Protein AF-A0A2U1N3D5-F1 (afdb_monomer_lite)

Radius of gyration: 19.62 Å; chains: 1; bounding box: 42×62×57 Å

Secondary structure (DSSP, 8-state):
-PPPPP-------EEEE-SEEE-GGG-EEEE-TTSTT-EEEEEEEEESSEEEEEEEEEEEE-GGG-EEE--TTSPPPEEEEE-SEEEEEEEPPTT--B-GGGS-HHHHHS--TT-EEEEEEEEEEE--GGGTTTS-TT--EEEEEEEEEEEETTEEEEEEEEEEEEETTTTEEEEEE--TT----TT-PPP--SSS-----EEEE-

Structure (mmCIF, N/CA/C/O backbone):
data_AF-A0A2U1N3D5-F1
#
_entry.id   AF-A0A2U1N3D5-F1
#
loop_
_atom_site.group_PDB
_atom_site.id
_atom_site.type_symbol
_atom_site.label_atom_id
_atom_site.label_alt_id
_atom_site.label_comp_id
_atom_site.label_asym_id
_atom_site.label_entity_id
_atom_site.label_seq_id
_atom_site.pdbx_PDB_ins_code
_atom_site.Cartn_x
_atom_site.Cartn_y
_atom_site.Cartn_z
_atom_site.occupancy
_atom_site.B_iso_or_equiv
_atom_site.auth_seq_id
_atom_site.auth_comp_id
_atom_site.auth_asym_id
_atom_site.auth_atom_id
_atom_site.pdbx_PDB_model_num
ATOM 1 N N . MET A 1 1 ? 10.528 -49.916 -37.238 1.00 39.78 1 MET A N 1
ATOM 2 C CA . MET A 1 1 ? 10.834 -48.492 -37.490 1.00 39.78 1 MET A CA 1
ATOM 3 C C . MET A 1 1 ? 10.482 -47.728 -36.222 1.00 39.78 1 MET A C 1
ATOM 5 O O . MET A 1 1 ? 9.352 -47.857 -35.772 1.00 39.78 1 MET A O 1
ATOM 9 N N . HIS A 1 2 ? 11.447 -47.066 -35.582 1.00 45.19 2 HIS A N 1
ATOM 10 C CA . HIS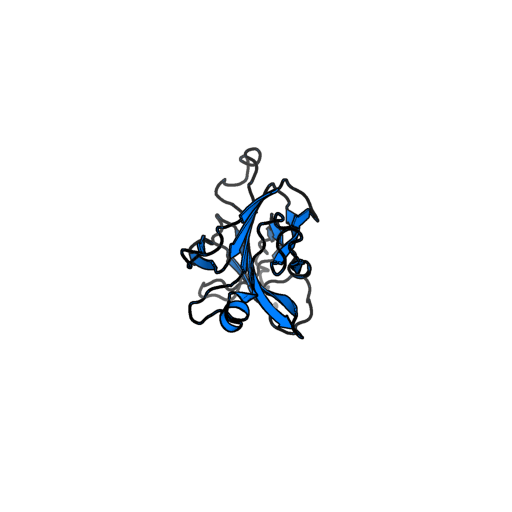 A 1 2 ? 11.218 -46.300 -34.351 1.00 45.19 2 HIS A CA 1
ATOM 11 C C . HIS A 1 2 ? 10.691 -44.916 -34.743 1.00 45.19 2 HIS A C 1
ATOM 13 O O . HIS A 1 2 ? 11.353 -44.209 -35.500 1.00 45.19 2 HIS A O 1
ATOM 19 N N . VAL A 1 3 ? 9.482 -44.567 -34.304 1.00 46.31 3 VAL A N 1
ATOM 20 C CA . VAL A 1 3 ? 8.910 -43.235 -34.538 1.00 46.31 3 VAL A CA 1
ATOM 21 C C . VAL A 1 3 ? 9.613 -42.279 -33.569 1.00 46.31 3 VAL A C 1
ATOM 23 O O . VAL A 1 3 ? 9.570 -42.547 -32.367 1.00 46.31 3 VAL A O 1
ATOM 26 N N . PRO A 1 4 ? 10.290 -41.212 -34.031 1.00 53.34 4 PRO A N 1
ATOM 27 C CA . PRO A 1 4 ? 10.923 -40.266 -33.123 1.00 5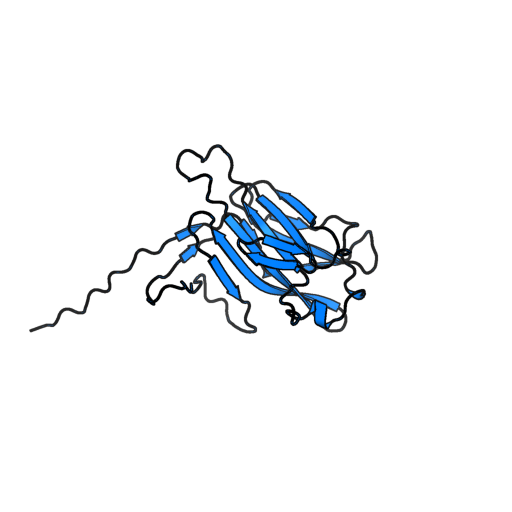3.34 4 PRO A CA 1
ATOM 28 C C . PRO A 1 4 ? 9.840 -39.595 -32.280 1.00 53.34 4 PRO A C 1
ATOM 30 O O . PRO A 1 4 ? 8.842 -39.113 -32.818 1.00 53.34 4 PRO A O 1
ATOM 33 N N . THR A 1 5 ? 10.024 -39.565 -30.962 1.00 41.72 5 THR A N 1
ATOM 34 C CA . THR A 1 5 ? 9.178 -38.767 -30.073 1.00 41.72 5 THR A CA 1
ATOM 35 C C . THR A 1 5 ? 9.203 -37.306 -30.530 1.00 41.72 5 THR A C 1
ATOM 37 O O . THR A 1 5 ? 10.296 -36.785 -30.774 1.00 41.72 5 THR A O 1
ATOM 40 N N . PRO A 1 6 ? 8.042 -36.639 -30.662 1.00 46.25 6 PRO A N 1
ATOM 41 C CA . PRO A 1 6 ? 7.986 -35.252 -31.101 1.00 46.25 6 PRO A CA 1
ATOM 42 C C . PRO A 1 6 ? 8.806 -34.380 -30.149 1.00 46.25 6 PRO A C 1
ATOM 44 O O . PRO A 1 6 ? 8.567 -34.357 -28.942 1.00 46.25 6 PRO A O 1
ATOM 47 N N . TYR A 1 7 ? 9.803 -33.695 -30.706 1.00 45.28 7 TYR A N 1
ATOM 48 C CA . TYR A 1 7 ? 10.599 -32.705 -29.996 1.00 45.28 7 TYR A CA 1
ATOM 49 C C . TYR A 1 7 ? 9.685 -31.531 -29.640 1.00 45.28 7 TYR A C 1
ATOM 51 O O . TYR A 1 7 ? 9.193 -30.829 -30.525 1.00 45.28 7 TYR A O 1
ATOM 59 N N . VAL A 1 8 ? 9.415 -31.352 -28.349 1.00 51.25 8 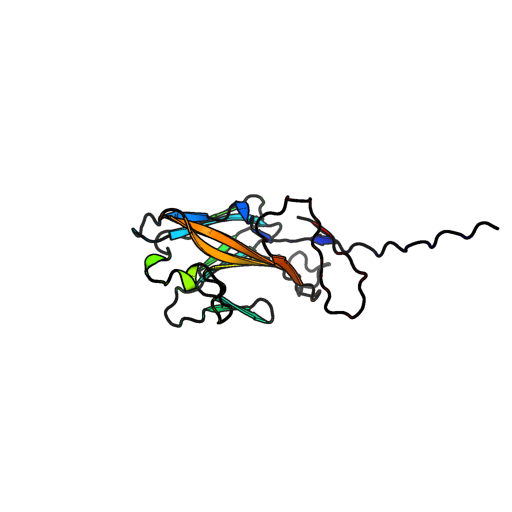VAL A N 1
ATOM 60 C CA . VAL A 1 8 ? 8.754 -30.148 -27.848 1.00 51.25 8 VAL A CA 1
ATOM 61 C C . VAL A 1 8 ? 9.809 -29.052 -27.860 1.00 51.25 8 VAL A C 1
ATOM 63 O O . VAL A 1 8 ? 10.747 -29.088 -27.067 1.00 51.25 8 VAL A O 1
ATOM 66 N N . ASP A 1 9 ? 9.677 -28.102 -28.783 1.00 42.47 9 ASP A N 1
ATOM 67 C CA . ASP A 1 9 ? 10.471 -26.879 -28.755 1.00 42.47 9 ASP A CA 1
ATOM 68 C C . ASP A 1 9 ? 10.161 -26.159 -27.436 1.00 42.47 9 ASP A C 1
ATOM 70 O O . ASP A 1 9 ? 9.038 -25.701 -27.199 1.00 42.47 9 ASP A O 1
ATOM 74 N N . HIS A 1 10 ? 11.129 -26.146 -26.520 1.00 46.88 10 HIS A N 1
ATOM 75 C CA . HIS A 1 10 ? 11.008 -25.420 -25.267 1.00 46.88 10 HIS A CA 1
ATOM 76 C C . HIS A 1 10 ? 11.067 -23.930 -25.603 1.00 46.88 10 HIS A C 1
ATOM 78 O O . HIS A 1 10 ? 12.144 -23.335 -25.644 1.00 46.88 10 HIS A O 1
ATOM 84 N N . GLN A 1 11 ? 9.903 -23.330 -25.874 1.00 48.12 11 GLN A N 1
ATOM 85 C CA . GLN A 1 11 ? 9.773 -21.888 -26.049 1.00 48.12 11 GLN A CA 1
ATOM 86 C C . GLN A 1 11 ? 10.538 -21.169 -24.937 1.00 48.12 11 GLN A C 1
ATOM 88 O O . GLN A 1 11 ? 10.327 -21.430 -23.750 1.00 48.12 11 GLN A O 1
ATOM 93 N N . LYS A 1 12 ? 11.449 -20.279 -25.349 1.00 47.94 12 LYS A N 1
ATOM 94 C CA . LYS A 1 12 ? 12.297 -19.480 -24.462 1.00 47.94 12 LYS A CA 1
ATOM 95 C C . LYS A 1 12 ? 11.455 -18.872 -23.342 1.00 47.94 12 LYS A C 1
ATOM 97 O O . LYS A 1 12 ? 10.544 -18.088 -23.606 1.00 47.94 12 LYS A O 1
ATOM 102 N N . ALA A 1 13 ? 11.797 -19.209 -22.102 1.00 47.31 13 ALA A N 1
ATOM 103 C CA . ALA A 1 13 ? 11.261 -18.524 -20.940 1.00 47.31 13 ALA A CA 1
ATOM 104 C C . ALA A 1 13 ? 11.668 -17.048 -21.018 1.00 47.31 13 ALA A C 1
ATOM 106 O O . ALA A 1 13 ? 12.853 -16.725 -21.116 1.00 47.31 13 ALA A O 1
ATOM 107 N N . VAL A 1 14 ? 10.686 -16.152 -20.996 1.00 51.34 14 VAL A N 1
ATOM 108 C CA . VAL A 1 14 ? 10.952 -14.728 -20.804 1.00 51.34 14 VAL A CA 1
ATOM 109 C C . VAL A 1 14 ? 11.127 -14.522 -19.307 1.00 51.34 14 VAL A C 1
ATOM 111 O O . VAL A 1 14 ? 10.174 -14.694 -18.543 1.00 51.34 14 VAL A O 1
ATOM 114 N N . THR A 1 15 ? 12.354 -14.202 -18.895 1.00 54.59 15 THR A N 1
ATOM 115 C CA . THR A 1 15 ? 12.634 -13.778 -17.525 1.00 54.59 15 THR A CA 1
ATOM 116 C C . THR A 1 15 ? 12.213 -12.333 -17.385 1.00 54.59 15 THR A C 1
ATOM 118 O O . THR A 1 15 ? 12.722 -11.466 -18.095 1.00 54.59 15 THR A O 1
ATOM 121 N N . ILE A 1 16 ? 11.299 -12.076 -16.459 1.00 62.62 16 ILE A N 1
ATOM 122 C CA . ILE A 1 16 ? 10.960 -10.712 -16.092 1.00 62.62 16 ILE A CA 1
ATOM 123 C C . ILE A 1 16 ? 11.579 -10.392 -14.735 1.00 62.62 16 ILE A C 1
ATOM 125 O O . ILE A 1 16 ? 11.332 -11.097 -13.754 1.00 62.62 16 ILE A O 1
ATOM 129 N N . LYS A 1 17 ? 12.361 -9.309 -14.699 1.00 68.00 17 LYS A N 1
ATOM 130 C CA . LYS A 1 17 ? 12.919 -8.731 -13.479 1.00 68.00 17 LYS A CA 1
ATOM 131 C C . LYS A 1 17 ? 11.915 -7.745 -12.893 1.00 68.00 17 LYS A C 1
ATOM 133 O O . LYS A 1 17 ? 11.555 -6.779 -13.558 1.00 68.00 17 LYS A O 1
ATOM 138 N N . ASN A 1 18 ? 11.469 -7.990 -11.665 1.00 77.00 18 ASN A N 1
ATOM 139 C CA . ASN A 1 18 ? 10.639 -7.039 -10.940 1.00 77.00 18 ASN A CA 1
ATOM 140 C C . ASN A 1 18 ? 11.521 -6.067 -10.152 1.00 77.00 18 ASN A C 1
ATOM 142 O O . ASN A 1 18 ? 12.112 -6.457 -9.151 1.00 77.00 18 ASN A O 1
ATOM 146 N N . ASP A 1 19 ? 11.613 -4.812 -10.595 1.00 85.56 19 ASP A N 1
ATOM 147 C CA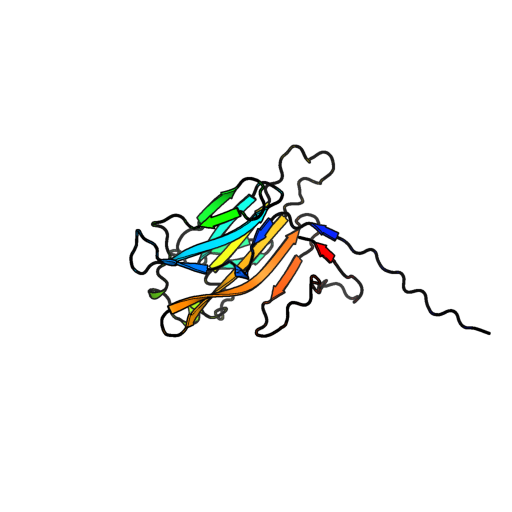 . ASP A 1 19 ? 12.503 -3.848 -9.938 1.00 85.56 19 ASP A CA 1
ATOM 148 C C . ASP A 1 19 ? 11.991 -3.361 -8.580 1.00 85.56 19 ASP A C 1
ATOM 150 O O . ASP A 1 19 ? 12.782 -2.807 -7.821 1.00 85.56 19 ASP A O 1
ATOM 154 N N . VAL A 1 20 ? 10.706 -3.557 -8.259 1.00 88.62 20 VAL A N 1
ATOM 155 C CA . VAL A 1 20 ? 10.138 -3.210 -6.952 1.00 88.62 20 VAL A CA 1
ATOM 156 C C . VAL A 1 20 ? 9.120 -4.250 -6.486 1.00 88.62 20 VAL A C 1
ATOM 158 O O . VAL A 1 20 ? 8.136 -4.534 -7.164 1.00 88.62 20 VAL A O 1
ATOM 161 N N . ASN A 1 21 ? 9.346 -4.824 -5.306 1.00 90.25 21 ASN A N 1
ATOM 162 C CA . ASN A 1 21 ? 8.554 -5.922 -4.767 1.00 90.25 21 ASN A CA 1
ATOM 163 C C . ASN A 1 21 ? 8.075 -5.656 -3.338 1.00 90.25 21 ASN A C 1
ATOM 165 O O . ASN A 1 21 ? 8.878 -5.628 -2.407 1.00 90.25 21 ASN A O 1
ATOM 169 N N . ILE A 1 22 ? 6.759 -5.551 -3.141 1.00 92.88 22 ILE A N 1
ATOM 170 C CA . ILE A 1 22 ? 6.155 -5.490 -1.800 1.00 92.88 22 ILE A CA 1
ATOM 171 C C . ILE A 1 22 ? 5.938 -6.910 -1.266 1.00 92.88 22 ILE A C 1
ATOM 173 O O . ILE A 1 22 ? 5.199 -7.704 -1.861 1.00 92.88 22 ILE A O 1
ATOM 177 N N . LYS A 1 23 ? 6.504 -7.199 -0.089 1.00 90.31 23 LYS A N 1
ATOM 178 C CA . LYS A 1 23 ? 6.359 -8.489 0.600 1.00 90.31 23 LYS A CA 1
ATOM 179 C C . LYS A 1 23 ? 4.998 -8.577 1.270 1.00 90.31 23 LYS A C 1
ATOM 181 O O . LYS A 1 23 ? 4.786 -7.998 2.339 1.00 90.31 23 LYS A O 1
ATOM 186 N N . LYS A 1 24 ? 4.067 -9.300 0.648 1.00 87.31 24 LYS A N 1
ATOM 187 C CA . LYS A 1 24 ? 2.668 -9.392 1.099 1.00 87.31 24 LYS A CA 1
ATOM 188 C C . LYS A 1 24 ? 2.529 -9.849 2.553 1.00 87.31 24 LYS A C 1
ATOM 190 O O . LYS A 1 24 ? 1.674 -9.345 3.266 1.00 87.31 24 LYS A O 1
ATOM 195 N N . GLU A 1 25 ? 3.384 -10.762 2.999 1.00 89.81 25 GLU A N 1
ATOM 196 C CA . GLU A 1 25 ? 3.392 -11.329 4.349 1.00 89.81 25 GLU A CA 1
ATOM 197 C C . GLU A 1 25 ? 3.852 -10.343 5.427 1.00 89.81 25 GLU A C 1
ATOM 199 O O . GLU A 1 25 ? 3.596 -10.554 6.609 1.00 89.81 25 GLU A O 1
ATOM 204 N N . SER A 1 26 ? 4.533 -9.268 5.029 1.00 93.50 26 SER A N 1
ATOM 205 C CA . SER A 1 26 ? 5.012 -8.234 5.946 1.00 93.50 26 SER A CA 1
ATOM 206 C C . SER A 1 26 ? 4.015 -7.092 6.146 1.00 93.50 26 SER A C 1
ATOM 208 O O . SER A 1 26 ? 4.196 -6.287 7.068 1.00 93.50 26 SER A O 1
ATOM 210 N N . LEU A 1 27 ? 3.007 -7.006 5.267 1.00 96.06 27 LEU A N 1
ATOM 211 C CA . LEU A 1 27 ? 2.011 -5.947 5.271 1.00 96.06 27 LEU A CA 1
ATOM 212 C C . LEU A 1 27 ? 1.133 -6.086 6.503 1.00 96.06 27 LEU A C 1
ATOM 214 O O . LEU A 1 27 ? 0.577 -7.149 6.773 1.00 96.06 27 LEU A O 1
ATOM 218 N N . ARG A 1 28 ? 1.051 -5.000 7.267 1.00 96.12 28 ARG A N 1
ATOM 219 C CA . ARG A 1 28 ? 0.292 -4.905 8.509 1.00 96.12 28 ARG A CA 1
ATOM 220 C C . ARG A 1 28 ? -0.175 -3.475 8.744 1.00 96.12 28 ARG A C 1
ATOM 222 O O . ARG A 1 28 ? 0.263 -2.540 8.072 1.00 96.12 28 ARG A O 1
ATOM 229 N N . ILE A 1 29 ? -1.056 -3.337 9.724 1.00 96.50 29 ILE A N 1
ATOM 230 C CA . ILE A 1 29 ? -1.414 -2.054 10.311 1.00 96.50 29 ILE A CA 1
ATOM 231 C C . ILE A 1 29 ? -0.896 -1.976 11.743 1.00 96.50 29 ILE A C 1
ATOM 233 O O . ILE A 1 29 ? -0.859 -2.977 12.456 1.00 96.50 29 ILE A O 1
ATOM 237 N N . GLU A 1 30 ? -0.483 -0.783 12.141 1.00 95.25 30 GLU A N 1
ATOM 238 C CA . GLU A 1 30 ? -0.017 -0.433 13.483 1.00 95.25 30 GLU A CA 1
ATOM 239 C C . GLU A 1 30 ? -0.875 0.722 14.011 1.00 95.25 30 GLU A C 1
ATOM 241 O O . GLU A 1 30 ? -1.438 1.473 13.218 1.00 95.25 30 GLU A O 1
ATOM 246 N N . ALA A 1 31 ? -0.997 0.876 15.330 1.00 94.75 31 ALA A N 1
ATOM 247 C CA . ALA A 1 31 ? -1.684 2.036 15.896 1.00 94.75 31 ALA A CA 1
ATOM 248 C C . ALA A 1 31 ? -0.934 3.334 15.542 1.00 94.75 31 ALA A C 1
ATOM 250 O O . ALA A 1 31 ? 0.299 3.364 15.560 1.00 94.75 31 ALA A O 1
ATOM 251 N N . ASP A 1 32 ? -1.675 4.394 15.222 1.00 94.88 32 ASP A N 1
ATOM 252 C CA . ASP A 1 32 ? -1.114 5.734 15.061 1.00 94.88 32 ASP A CA 1
ATOM 253 C C . ASP A 1 32 ? -0.885 6.358 16.445 1.00 94.88 32 ASP A C 1
ATOM 255 O O . ASP A 1 32 ? -1.831 6.655 17.172 1.00 94.88 32 ASP A O 1
ATOM 259 N N . GLU A 1 33 ? 0.380 6.540 16.824 1.00 90.88 33 GLU A N 1
ATOM 260 C CA . GLU A 1 33 ? 0.762 7.081 18.136 1.00 90.88 33 GLU A CA 1
ATOM 261 C C . GLU A 1 33 ? 0.290 8.531 18.331 1.00 90.88 33 GLU A C 1
ATOM 263 O O . GLU A 1 33 ? 0.052 8.952 19.462 1.00 90.88 33 GLU A O 1
ATOM 268 N N . GLU A 1 34 ? 0.104 9.280 17.240 1.00 92.62 34 GLU A N 1
ATOM 269 C CA . GLU A 1 34 ? -0.378 10.665 17.284 1.00 92.62 34 GLU A CA 1
ATOM 270 C C . GLU A 1 34 ? -1.911 10.766 17.243 1.00 92.62 34 GLU A C 1
ATOM 272 O O . GLU A 1 34 ? -2.472 11.788 17.636 1.00 92.62 34 GLU A O 1
ATOM 277 N N . ASN A 1 35 ? -2.610 9.708 16.811 1.00 91.25 35 ASN A N 1
ATOM 278 C CA . ASN A 1 35 ? -4.069 9.683 16.704 1.00 91.25 35 ASN A CA 1
ATOM 279 C C . ASN A 1 35 ? -4.659 8.374 17.242 1.00 91.25 35 ASN A C 1
ATOM 281 O O . ASN A 1 35 ? -4.744 7.366 16.535 1.00 91.25 35 ASN A O 1
ATOM 285 N N . SER A 1 36 ? -5.180 8.418 18.469 1.00 89.81 36 SER A N 1
ATOM 286 C CA . SER A 1 36 ? -5.875 7.272 19.064 1.00 89.81 36 SER A CA 1
ATOM 287 C C . SER A 1 36 ? -7.035 6.786 18.185 1.00 89.81 36 SER A C 1
ATOM 289 O O . SER A 1 36 ? -7.830 7.585 17.690 1.00 89.81 36 SER A O 1
ATOM 291 N N . GLY A 1 37 ? -7.128 5.468 17.990 1.00 89.88 37 GLY A N 1
ATOM 292 C CA . GLY A 1 37 ? -8.156 4.828 17.160 1.00 89.88 37 GLY A CA 1
ATOM 293 C C . GLY A 1 37 ? -7.844 4.778 15.661 1.00 89.88 37 GLY A C 1
ATOM 294 O O . GLY A 1 37 ? -8.565 4.104 14.925 1.00 89.88 37 GLY A O 1
ATOM 295 N N . LYS A 1 38 ? -6.763 5.425 15.204 1.00 94.38 38 LYS A N 1
ATOM 296 C CA . LYS A 1 38 ? -6.321 5.376 13.807 1.00 94.38 38 LYS A CA 1
ATOM 297 C C . LYS A 1 38 ? -5.178 4.390 13.600 1.00 94.38 38 LYS A C 1
ATOM 299 O O . LYS A 1 38 ? -4.458 4.028 14.531 1.00 94.38 38 LYS A O 1
ATOM 304 N N . PHE A 1 39 ? -5.014 3.969 12.351 1.00 95.62 39 PHE A N 1
ATOM 305 C CA . PHE A 1 39 ? -4.063 2.938 11.961 1.00 95.62 39 PHE A CA 1
ATOM 306 C C . PHE A 1 39 ? -3.126 3.410 10.847 1.00 95.62 39 PHE A C 1
ATOM 308 O O . PHE A 1 39 ? -3.558 4.012 9.865 1.00 95.62 39 PHE A O 1
ATOM 315 N N . LEU A 1 40 ? -1.844 3.087 10.990 1.00 96.94 40 LEU A N 1
ATOM 316 C CA . LEU A 1 40 ? -0.779 3.326 10.021 1.00 96.94 40 LEU A CA 1
ATOM 317 C C . LEU A 1 40 ? -0.449 2.037 9.273 1.00 96.94 40 LEU A C 1
ATOM 319 O O . LEU A 1 40 ? -0.348 0.972 9.877 1.00 96.94 40 LEU A O 1
ATOM 323 N N . VAL A 1 41 ? -0.213 2.133 7.968 1.00 97.38 41 VAL A N 1
ATOM 324 C CA . VAL A 1 41 ? 0.243 1.003 7.148 1.00 97.38 41 VAL A CA 1
ATOM 325 C C . VAL A 1 41 ? 1.759 0.828 7.274 1.00 97.38 41 VAL A C 1
ATOM 327 O O . VAL A 1 41 ? 2.521 1.792 7.165 1.00 97.38 41 VAL A O 1
ATOM 330 N N . SER A 1 42 ? 2.220 -0.412 7.447 1.00 97.69 42 SER A N 1
ATOM 331 C CA . SER A 1 42 ? 3.646 -0.747 7.420 1.00 97.69 42 SER A CA 1
ATOM 332 C C . SER A 1 42 ? 3.919 -2.080 6.722 1.00 97.69 42 SER A C 1
ATOM 334 O O . SER A 1 42 ? 3.107 -3.005 6.753 1.00 97.69 42 SER A O 1
ATOM 336 N N . PHE A 1 43 ? 5.064 -2.174 6.047 1.00 97.94 43 PHE A N 1
ATOM 337 C CA . PHE A 1 43 ? 5.503 -3.374 5.327 1.00 97.94 43 PHE A CA 1
ATOM 338 C C . PHE A 1 43 ? 6.990 -3.300 4.979 1.00 97.94 43 PHE A C 1
ATOM 340 O O . PHE A 1 43 ? 7.658 -2.286 5.187 1.00 97.94 43 PHE A O 1
ATOM 347 N N . THR A 1 44 ? 7.518 -4.396 4.450 1.00 96.88 44 THR A N 1
ATOM 348 C CA . THR A 1 44 ? 8.849 -4.477 3.862 1.00 96.88 44 THR A CA 1
ATOM 349 C C . THR A 1 44 ? 8.757 -4.663 2.355 1.00 96.88 44 THR A C 1
ATOM 351 O O . THR A 1 44 ? 7.809 -5.249 1.824 1.00 96.88 44 THR A O 1
ATOM 354 N N . PHE A 1 45 ? 9.745 -4.130 1.654 1.00 94.56 45 PHE A N 1
ATOM 355 C CA . PHE A 1 45 ? 9.833 -4.228 0.209 1.00 94.56 45 PHE A CA 1
ATOM 356 C C . PHE A 1 45 ? 11.294 -4.326 -0.225 1.00 94.56 45 PHE A C 1
ATOM 358 O O . PHE A 1 45 ? 12.213 -3.948 0.504 1.00 94.56 45 PHE A O 1
ATOM 365 N N . ASP A 1 46 ? 11.492 -4.862 -1.417 1.00 91.50 46 ASP A N 1
ATOM 366 C CA . ASP A 1 46 ? 12.777 -4.884 -2.098 1.00 91.50 46 ASP A CA 1
ATOM 367 C C . ASP A 1 46 ? 12.678 -3.962 -3.313 1.00 91.50 46 ASP A C 1
ATOM 369 O O . ASP A 1 46 ? 11.658 -3.963 -3.999 1.00 91.50 46 ASP A O 1
ATOM 373 N N . SER A 1 47 ? 13.709 -3.165 -3.578 1.00 91.12 47 SER A N 1
ATOM 374 C CA . SER A 1 47 ? 13.783 -2.345 -4.785 1.00 91.12 47 SER A CA 1
ATOM 375 C C . SER A 1 47 ? 15.193 -2.379 -5.357 1.00 91.12 47 SER A C 1
ATOM 377 O O . SER A 1 47 ? 16.153 -2.071 -4.650 1.00 91.12 47 SER A O 1
ATOM 379 N N . THR A 1 48 ? 15.348 -2.747 -6.626 1.00 88.88 48 THR A N 1
ATOM 380 C CA . THR A 1 48 ? 16.658 -2.759 -7.300 1.00 88.88 48 THR A CA 1
ATOM 381 C C . THR A 1 48 ? 17.010 -1.426 -7.949 1.00 88.88 48 THR A C 1
ATOM 383 O O . THR A 1 48 ? 18.145 -1.250 -8.371 1.00 88.88 48 THR A O 1
ATOM 386 N N . VAL A 1 49 ? 16.054 -0.498 -8.016 1.00 90.00 49 VAL A N 1
ATOM 387 C CA . VAL A 1 49 ? 16.232 0.892 -8.467 1.00 90.00 49 VAL A CA 1
ATOM 388 C C . VAL A 1 49 ? 15.557 1.845 -7.473 1.00 90.00 49 VAL A C 1
ATOM 390 O O . VAL A 1 49 ? 14.922 1.393 -6.517 1.00 90.00 49 VAL A O 1
ATOM 393 N N . ALA A 1 50 ? 15.708 3.161 -7.635 1.00 92.88 50 ALA A N 1
ATOM 394 C CA . ALA A 1 50 ? 14.911 4.110 -6.853 1.00 92.88 50 ALA A CA 1
ATOM 395 C C . ALA A 1 50 ? 13.416 3.886 -7.128 1.00 92.88 50 ALA A C 1
ATOM 397 O O . ALA A 1 50 ? 13.053 3.500 -8.233 1.00 92.88 50 ALA A O 1
ATOM 398 N N . CYS A 1 51 ? 12.542 4.106 -6.153 1.00 93.81 51 CYS A N 1
ATOM 399 C CA . CYS A 1 51 ? 11.111 3.872 -6.336 1.00 93.81 51 CYS A CA 1
ATOM 400 C C . CYS A 1 51 ? 10.256 4.874 -5.565 1.00 93.81 51 CYS A C 1
ATOM 402 O O . CYS A 1 51 ? 10.696 5.460 -4.574 1.00 93.81 51 CYS A O 1
ATOM 404 N N . SER A 1 52 ? 9.007 5.026 -5.985 1.00 95.31 52 SER A N 1
ATOM 405 C CA . SER A 1 52 ? 7.959 5.672 -5.203 1.00 95.31 52 SER A CA 1
ATOM 406 C C . SER A 1 52 ? 6.960 4.629 -4.714 1.00 95.31 52 SER A C 1
ATOM 408 O O . SER A 1 52 ? 6.656 3.650 -5.394 1.00 95.31 52 SER A O 1
ATOM 410 N N . ILE A 1 53 ? 6.465 4.820 -3.498 1.00 96.19 53 ILE A N 1
ATOM 411 C CA . ILE A 1 53 ? 5.404 4.015 -2.903 1.00 96.19 53 ILE A CA 1
ATOM 412 C C . ILE A 1 53 ? 4.259 4.955 -2.577 1.00 96.19 53 ILE A C 1
ATOM 414 O O . ILE A 1 53 ? 4.449 5.916 -1.837 1.00 96.19 53 ILE A O 1
ATOM 418 N N . THR A 1 54 ? 3.075 4.655 -3.098 1.00 95.69 54 THR A N 1
ATOM 419 C CA . THR A 1 54 ? 1.860 5.433 -2.878 1.00 95.69 54 THR A CA 1
ATOM 420 C C . THR A 1 54 ? 0.770 4.568 -2.261 1.00 95.69 54 THR A C 1
ATOM 422 O O . THR A 1 54 ? 0.411 3.520 -2.802 1.00 95.69 54 THR A O 1
ATOM 425 N N . LEU A 1 55 ? 0.232 5.016 -1.129 1.00 95.31 55 LEU A N 1
ATOM 426 C CA . LEU A 1 55 ? -0.956 4.443 -0.507 1.00 95.31 55 LEU A CA 1
ATOM 427 C C . LEU A 1 55 ? -2.199 5.131 -1.063 1.00 95.31 55 LEU A C 1
ATOM 429 O O . LEU A 1 55 ? -2.295 6.355 -1.015 1.00 95.31 55 LEU A O 1
ATOM 433 N N . TYR A 1 56 ? -3.161 4.343 -1.527 1.00 93.06 56 TYR A N 1
ATOM 434 C CA . TYR A 1 56 ? -4.484 4.808 -1.914 1.00 93.06 56 TYR A CA 1
ATOM 435 C C . TYR A 1 56 ? -5.526 4.134 -1.031 1.00 93.06 56 TYR A C 1
ATOM 437 O O . TYR A 1 56 ? -5.573 2.906 -0.952 1.00 93.06 56 TYR A O 1
ATOM 445 N N . PHE A 1 57 ? -6.384 4.930 -0.404 1.00 91.44 57 PHE A N 1
ATOM 446 C CA . PHE A 1 57 ? -7.514 4.421 0.362 1.00 91.44 57 PHE A CA 1
ATOM 447 C C . PHE A 1 57 ? -8.777 4.502 -0.487 1.00 91.44 57 PHE A C 1
ATOM 449 O O . PHE A 1 57 ? -8.998 5.494 -1.179 1.00 91.44 57 PHE A O 1
ATOM 456 N N . PHE A 1 58 ? -9.574 3.434 -0.466 1.00 89.50 58 PHE A N 1
ATOM 457 C CA . PHE A 1 58 ? -10.789 3.296 -1.276 1.00 89.50 58 PHE A CA 1
ATOM 458 C C . PHE A 1 58 ? -10.553 3.571 -2.766 1.00 89.50 58 PHE A C 1
ATOM 460 O O . PHE A 1 58 ? -11.204 4.403 -3.410 1.00 89.50 58 PHE A O 1
ATOM 467 N N . ALA A 1 59 ? -9.569 2.861 -3.307 1.00 88.19 59 ALA A N 1
ATOM 468 C CA . ALA A 1 59 ? -9.140 3.005 -4.682 1.00 88.19 59 ALA A CA 1
ATOM 469 C C . ALA A 1 59 ? -9.897 2.045 -5.593 1.00 88.19 59 ALA A C 1
ATOM 471 O O . ALA A 1 59 ? -10.077 0.863 -5.279 1.00 88.19 59 ALA A O 1
ATOM 472 N N . LYS A 1 60 ? -10.261 2.536 -6.774 1.00 85.44 60 LYS A N 1
ATOM 473 C CA . LYS A 1 60 ? -10.650 1.684 -7.892 1.00 85.44 60 LYS A CA 1
ATOM 474 C C . LYS A 1 60 ? -9.480 1.529 -8.845 1.00 85.44 60 LYS A C 1
ATOM 476 O O . LYS A 1 60 ? -8.815 2.502 -9.198 1.00 85.44 60 LYS A O 1
ATOM 481 N N . GLU A 1 61 ? -9.252 0.288 -9.248 1.00 79.88 61 GLU A N 1
ATOM 482 C CA . GLU A 1 61 ? -8.307 -0.041 -10.303 1.00 79.88 61 GLU A CA 1
ATOM 483 C C . GLU A 1 61 ? -8.894 0.398 -11.651 1.00 79.88 61 GLU A C 1
ATOM 485 O O . GLU A 1 61 ? -9.956 -0.084 -12.050 1.00 79.88 61 GLU A O 1
ATOM 490 N N . GLY A 1 62 ? -8.234 1.344 -12.316 1.00 74.50 62 GLY A N 1
ATOM 491 C CA . GLY A 1 62 ? -8.547 1.771 -13.675 1.00 74.50 62 GLY A CA 1
ATOM 492 C C . GLY A 1 62 ? -7.629 1.125 -14.713 1.00 74.50 62 GLY A C 1
ATOM 493 O O . GLY A 1 62 ? -6.801 0.259 -14.406 1.00 74.50 62 GLY A O 1
ATOM 494 N N . ASP A 1 63 ? -7.752 1.583 -15.955 1.00 68.25 63 ASP A N 1
ATOM 495 C CA . ASP A 1 63 ? -6.845 1.183 -17.028 1.00 68.25 63 ASP A CA 1
ATOM 496 C C . ASP A 1 63 ? -5.416 1.678 -16.758 1.00 68.25 63 ASP A C 1
ATOM 498 O O . ASP A 1 63 ? -5.181 2.622 -15.998 1.00 68.25 63 ASP A O 1
ATOM 502 N N . ASP A 1 64 ? -4.434 1.005 -17.361 1.00 65.12 64 ASP A N 1
ATOM 503 C CA . ASP A 1 64 ? -3.024 1.409 -17.281 1.00 65.12 64 ASP A CA 1
ATOM 504 C C . ASP A 1 64 ? -2.440 1.563 -15.869 1.00 65.12 64 ASP A C 1
ATOM 506 O O . ASP A 1 64 ? -1.482 2.296 -15.661 1.00 65.12 64 ASP A O 1
ATOM 510 N N . CYS A 1 65 ? -2.956 0.793 -14.901 1.00 64.31 65 CYS A N 1
ATOM 511 C CA . CYS A 1 65 ? -2.494 0.826 -13.505 1.00 64.31 65 CYS A CA 1
ATOM 512 C C . CYS A 1 65 ? -2.691 2.188 -12.827 1.00 64.31 65 CYS A C 1
ATOM 514 O O . CYS A 1 65 ? -2.018 2.510 -11.843 1.00 64.31 65 CYS A O 1
ATOM 516 N N . ASN A 1 66 ? -3.659 2.960 -13.317 1.00 74.31 66 ASN A N 1
ATOM 517 C CA . ASN A 1 66 ? -4.140 4.131 -12.616 1.00 74.31 66 ASN A CA 1
ATOM 518 C C . ASN A 1 66 ? -5.042 3.705 -11.461 1.00 74.31 66 ASN A C 1
ATOM 520 O O . ASN A 1 66 ? -5.919 2.852 -11.604 1.00 74.31 66 ASN A O 1
ATOM 524 N N . LEU A 1 67 ? -4.806 4.308 -10.302 1.00 80.56 67 LEU A N 1
ATOM 525 C CA . LEU A 1 67 ? -5.668 4.180 -9.141 1.00 80.56 67 LEU A CA 1
ATOM 526 C C . LEU A 1 67 ? -6.372 5.513 -8.949 1.00 80.56 67 LEU A C 1
ATOM 528 O O . LEU A 1 67 ? -5.728 6.554 -8.827 1.00 80.56 67 LEU A O 1
ATOM 532 N N . THR A 1 68 ? -7.698 5.471 -8.932 1.00 77.94 68 THR A N 1
ATOM 533 C CA . THR A 1 68 ? -8.528 6.644 -8.657 1.00 77.94 68 THR A CA 1
ATOM 534 C C . THR A 1 68 ? -9.215 6.471 -7.314 1.00 77.94 68 THR A C 1
ATOM 536 O O . THR A 1 68 ? -9.921 5.481 -7.103 1.00 77.94 68 THR A O 1
ATOM 539 N N . THR A 1 69 ? -9.016 7.435 -6.417 1.00 74.31 69 THR A N 1
ATOM 540 C CA . THR A 1 69 ? -9.777 7.567 -5.169 1.00 74.31 69 THR A CA 1
ATOM 541 C C . THR A 1 69 ? -11.173 8.075 -5.513 1.00 74.31 69 THR A C 1
ATOM 543 O O . THR A 1 69 ? -11.311 9.144 -6.109 1.00 74.31 69 THR A O 1
ATOM 546 N N . ILE A 1 70 ? -12.208 7.298 -5.198 1.00 64.88 70 ILE A N 1
ATOM 547 C CA . ILE A 1 70 ? -13.583 7.615 -5.628 1.00 64.88 70 ILE A CA 1
ATOM 548 C C . ILE A 1 70 ? -14.287 8.560 -4.653 1.00 64.88 70 ILE A C 1
ATOM 550 O O . ILE A 1 70 ? -15.101 9.388 -5.062 1.00 64.88 70 ILE A O 1
ATOM 554 N N . TYR A 1 71 ? -13.968 8.476 -3.367 1.00 67.06 71 TYR A N 1
ATOM 555 C CA . TYR A 1 71 ? -14.596 9.318 -2.359 1.00 67.06 71 TYR A CA 1
ATOM 556 C C . TYR A 1 71 ? -13.940 10.700 -2.370 1.00 67.06 71 TYR A C 1
ATOM 558 O O . TYR A 1 71 ? -12.747 10.841 -2.099 1.00 67.06 71 TYR A O 1
ATOM 566 N N . LYS A 1 72 ? -14.733 11.728 -2.676 1.00 55.62 72 LYS A N 1
ATOM 567 C CA . LYS A 1 72 ? -14.276 13.123 -2.784 1.00 55.62 72 LYS A CA 1
ATOM 568 C C . LYS A 1 72 ? -13.689 13.667 -1.471 1.00 55.62 72 LYS A C 1
ATOM 570 O O . LYS A 1 72 ? -12.809 14.517 -1.522 1.00 55.62 72 LYS A O 1
ATOM 575 N N . ASP A 1 73 ? -14.128 13.102 -0.346 1.00 63.97 73 ASP A N 1
ATOM 576 C CA . ASP A 1 73 ? -13.659 13.414 1.009 1.00 63.97 73 ASP A CA 1
ATOM 577 C C . ASP A 1 73 ? -12.753 12.312 1.598 1.00 63.97 73 ASP A C 1
ATOM 579 O O . ASP A 1 73 ? -12.453 12.327 2.791 1.00 63.97 73 ASP A O 1
ATOM 583 N N . SER A 1 74 ? -12.320 11.330 0.791 1.00 69.12 74 SER A N 1
ATOM 584 C CA . SER A 1 74 ? -11.344 10.342 1.272 1.00 69.12 74 SER A CA 1
ATOM 585 C C . SER A 1 74 ? -9.970 10.952 1.484 1.00 69.12 74 SER A C 1
ATOM 587 O O . SER A 1 74 ? -9.599 11.970 0.898 1.00 69.12 74 SER A O 1
ATOM 589 N N . MET A 1 75 ? -9.198 10.276 2.331 1.00 80.50 75 MET A N 1
ATOM 590 C CA . MET A 1 75 ? -7.809 10.615 2.576 1.00 80.50 75 MET A CA 1
ATOM 591 C C . MET A 1 75 ? -7.023 10.666 1.253 1.00 80.50 75 MET A C 1
ATOM 593 O O . MET A 1 75 ? -7.081 9.702 0.481 1.00 80.50 75 MET A O 1
ATOM 597 N N . PRO A 1 76 ? -6.287 11.761 0.980 1.00 87.50 76 PRO A N 1
ATOM 598 C CA . PRO A 1 76 ? -5.513 11.883 -0.246 1.00 87.50 76 PRO A CA 1
ATOM 599 C C . PRO A 1 76 ? -4.427 10.799 -0.319 1.00 87.50 76 PRO A C 1
ATOM 601 O O . PRO A 1 76 ? -3.973 10.314 0.724 1.00 87.50 76 PRO A O 1
ATOM 604 N N . PRO A 1 77 ? -3.969 10.431 -1.530 1.00 91.50 77 PRO A N 1
ATOM 605 C CA . PRO A 1 77 ? -2.887 9.472 -1.680 1.00 91.50 77 PRO A CA 1
ATOM 606 C C . PRO A 1 77 ? -1.622 9.914 -0.937 1.00 91.50 77 PRO A C 1
ATOM 608 O O . PRO A 1 77 ? -1.222 11.077 -1.007 1.00 91.50 77 PRO A O 1
ATOM 611 N N . ILE A 1 78 ? -0.980 8.974 -0.244 1.00 93.44 78 ILE A N 1
ATOM 612 C CA . ILE A 1 78 ? 0.241 9.232 0.529 1.00 93.44 78 ILE A CA 1
ATOM 613 C C . ILE A 1 78 ? 1.417 8.625 -0.221 1.00 93.44 78 ILE A C 1
ATOM 615 O O . ILE A 1 78 ? 1.551 7.401 -0.256 1.00 93.44 78 ILE A O 1
ATOM 619 N N . THR A 1 79 ? 2.268 9.471 -0.800 1.00 95.19 79 THR A N 1
ATOM 620 C CA . THR A 1 79 ? 3.444 9.047 -1.572 1.00 95.19 79 THR A CA 1
ATOM 621 C C . THR A 1 79 ? 4.738 9.282 -0.802 1.00 95.19 79 THR A C 1
ATOM 623 O O . THR A 1 79 ? 4.972 10.366 -0.271 1.00 95.19 79 THR A O 1
ATOM 626 N N . VAL A 1 80 ? 5.613 8.278 -0.795 1.00 95.88 80 VAL A N 1
ATOM 627 C CA . VAL A 1 80 ? 6.962 8.343 -0.223 1.00 95.88 80 VAL A CA 1
ATOM 628 C C . VAL A 1 80 ? 7.964 7.793 -1.235 1.00 95.88 80 VAL A C 1
ATOM 630 O O . VAL A 1 80 ? 7.727 6.758 -1.856 1.00 95.88 80 VAL A O 1
ATOM 633 N N . ASN A 1 81 ? 9.092 8.484 -1.397 1.00 96.12 81 ASN A N 1
ATOM 634 C CA . ASN A 1 81 ? 10.163 8.088 -2.309 1.00 96.12 81 ASN A CA 1
ATOM 635 C C . ASN A 1 81 ? 11.290 7.377 -1.555 1.00 96.12 81 ASN A C 1
ATOM 637 O O . ASN A 1 81 ? 11.653 7.773 -0.449 1.00 96.12 81 ASN A O 1
ATOM 641 N N . PHE A 1 82 ? 11.878 6.371 -2.193 1.00 95.56 82 PHE A N 1
ATOM 642 C CA . PHE A 1 82 ? 12.963 5.558 -1.660 1.00 95.56 82 PHE A CA 1
ATOM 643 C C . PHE A 1 82 ? 14.081 5.418 -2.692 1.00 95.56 82 PHE A C 1
ATOM 645 O O . PHE A 1 82 ? 13.853 5.435 -3.903 1.00 95.56 82 PHE A O 1
ATOM 652 N N . GLN A 1 83 ? 15.309 5.275 -2.203 1.00 95.06 83 GLN A N 1
ATOM 653 C CA . GLN A 1 83 ? 16.436 4.863 -3.036 1.00 95.06 83 GLN A CA 1
ATOM 654 C C . GLN A 1 83 ? 16.417 3.341 -3.230 1.00 95.06 83 GLN A C 1
ATOM 656 O O . GLN A 1 83 ? 15.651 2.626 -2.582 1.00 95.06 83 GLN A O 1
ATOM 661 N N . GLN A 1 84 ? 17.263 2.839 -4.128 1.00 93.62 84 GLN A N 1
ATOM 662 C CA . GLN A 1 84 ? 17.436 1.397 -4.302 1.00 93.62 84 GLN A CA 1
ATOM 663 C C . GLN A 1 84 ? 17.908 0.729 -3.002 1.00 93.62 84 GLN A C 1
ATOM 665 O O . GLN A 1 84 ? 18.723 1.280 -2.261 1.00 93.62 84 GLN A O 1
ATOM 670 N N . GLY A 1 85 ? 17.422 -0.479 -2.740 1.00 92.94 85 GLY A N 1
ATOM 671 C CA . GLY A 1 85 ? 17.763 -1.248 -1.553 1.00 92.94 85 GLY A CA 1
ATOM 672 C C . GLY A 1 85 ? 16.841 -2.446 -1.345 1.00 92.94 85 GLY A C 1
ATOM 673 O O . GLY A 1 85 ? 15.639 -2.383 -1.612 1.00 92.94 85 GLY A O 1
ATOM 674 N N . LEU A 1 86 ? 17.406 -3.531 -0.819 1.00 91.75 86 LEU A N 1
ATOM 675 C CA . LEU A 1 86 ? 16.677 -4.743 -0.442 1.00 91.75 86 LEU A CA 1
ATOM 676 C C . LEU A 1 86 ? 16.297 -4.698 1.043 1.00 91.75 86 LEU A C 1
ATOM 678 O O . LEU A 1 86 ? 17.035 -4.159 1.866 1.00 91.75 86 LEU A O 1
ATOM 682 N N . GLY A 1 87 ? 15.159 -5.290 1.397 1.00 92.00 87 GLY A N 1
ATOM 683 C CA . GLY A 1 87 ? 14.671 -5.376 2.773 1.00 92.00 87 GLY A CA 1
ATOM 684 C C . GLY A 1 87 ? 14.311 -4.025 3.392 1.00 92.00 87 GLY A C 1
ATOM 685 O O . GLY A 1 87 ? 14.308 -3.898 4.618 1.00 92.00 87 GLY A O 1
ATOM 686 N N . GLN A 1 88 ? 14.016 -3.023 2.563 1.00 97.25 88 GLN A N 1
ATOM 687 C CA . GLN A 1 88 ? 13.614 -1.700 3.017 1.00 97.25 88 GLN A CA 1
ATOM 688 C C . GLN A 1 88 ? 12.275 -1.766 3.753 1.00 97.25 88 GLN A C 1
ATOM 690 O O . GLN A 1 88 ? 11.444 -2.645 3.513 1.00 97.25 88 GLN A O 1
ATOM 695 N N . LYS A 1 89 ? 12.073 -0.834 4.686 1.00 97.69 89 LYS A N 1
ATOM 696 C CA . LYS A 1 89 ? 10.861 -0.748 5.503 1.00 97.69 89 LYS A CA 1
ATOM 697 C C . LYS A 1 89 ? 10.080 0.493 5.112 1.00 97.69 89 LYS A C 1
ATOM 699 O O . LYS A 1 89 ? 10.604 1.600 5.177 1.00 97.69 89 LYS A O 1
ATOM 704 N N . PHE A 1 90 ? 8.817 0.295 4.771 1.00 97.75 90 PHE A N 1
ATOM 705 C CA . PHE A 1 90 ? 7.842 1.363 4.688 1.00 97.75 90 PHE A CA 1
ATOM 706 C C . PHE A 1 90 ? 7.068 1.425 6.008 1.00 97.75 90 PHE A C 1
ATOM 708 O O . PHE A 1 90 ? 6.575 0.404 6.498 1.00 97.75 90 PHE A O 1
ATOM 715 N N . LYS A 1 91 ? 6.936 2.626 6.567 1.00 96.94 91 LYS A N 1
ATOM 716 C CA . LYS A 1 91 ? 5.970 2.945 7.617 1.00 96.94 91 LYS A CA 1
ATOM 717 C C . LYS A 1 91 ? 5.319 4.268 7.247 1.00 96.94 91 LYS A C 1
ATOM 719 O O . LYS A 1 91 ? 6.019 5.237 6.965 1.00 96.94 91 LYS A O 1
ATOM 724 N N . GLN A 1 92 ? 3.995 4.274 7.219 1.00 95.94 92 GLN A N 1
ATOM 725 C CA . GLN A 1 92 ? 3.212 5.477 6.994 1.00 95.94 92 GLN A CA 1
ATOM 726 C C . GLN A 1 92 ? 3.534 6.526 8.069 1.00 95.94 92 GLN A C 1
ATOM 728 O O . GLN A 1 92 ? 3.721 6.185 9.238 1.00 95.94 92 GLN A O 1
ATOM 733 N N . THR A 1 93 ? 3.609 7.792 7.662 1.00 93.75 93 THR A N 1
ATOM 734 C CA . THR A 1 93 ? 3.933 8.915 8.548 1.00 93.75 93 THR A CA 1
ATOM 735 C C . THR A 1 93 ? 2.946 8.988 9.722 1.00 93.75 93 THR A C 1
ATOM 737 O O . THR A 1 93 ? 1.735 8.975 9.466 1.00 93.75 93 THR A O 1
ATOM 740 N N . PRO A 1 94 ? 3.418 9.085 10.981 1.00 94.44 94 PRO A N 1
ATOM 741 C CA . PRO A 1 94 ? 2.557 9.360 12.130 1.00 94.44 94 PRO A CA 1
ATOM 742 C C . PRO A 1 94 ? 1.666 10.580 11.890 1.00 94.44 94 PRO A C 1
ATOM 744 O O . PRO A 1 94 ? 2.019 11.471 11.115 1.00 94.44 94 PRO A O 1
ATOM 747 N N . GLY A 1 95 ? 0.469 10.577 12.469 1.00 93.00 95 GLY A N 1
ATOM 748 C CA . GLY A 1 95 ? -0.491 11.661 12.273 1.00 93.00 95 GLY A CA 1
ATOM 749 C C . GLY A 1 95 ? -1.394 11.493 11.042 1.00 93.00 95 GLY A C 1
ATOM 750 O O . GLY A 1 95 ? -2.419 12.168 10.935 1.00 93.00 95 GLY A O 1
ATOM 751 N N . THR A 1 96 ? -1.056 10.580 10.123 1.00 93.12 96 THR A N 1
ATOM 752 C CA . THR A 1 96 ? -1.802 10.361 8.868 1.00 93.12 96 THR A CA 1
ATOM 753 C C . THR A 1 96 ? -2.653 9.092 8.871 1.00 93.12 96 THR A C 1
ATOM 755 O O . THR A 1 96 ? -3.145 8.696 7.818 1.00 93.12 96 THR A O 1
ATOM 758 N N . GLY A 1 97 ? -2.810 8.419 10.016 1.00 93.25 97 GLY A N 1
ATOM 759 C CA . GLY A 1 97 ? -3.511 7.140 10.084 1.00 93.25 97 GLY A CA 1
ATOM 760 C C . GLY A 1 97 ? -4.960 7.203 9.600 1.00 93.25 97 GLY A C 1
ATOM 761 O O . GLY A 1 97 ? -5.631 8.230 9.708 1.00 93.25 97 GLY A O 1
ATOM 762 N N . ILE A 1 98 ? -5.458 6.074 9.097 1.00 92.81 98 ILE A N 1
ATOM 763 C CA . ILE A 1 98 ? -6.868 5.912 8.737 1.00 92.81 98 ILE A CA 1
ATOM 764 C C . ILE A 1 98 ? -7.687 5.506 9.964 1.00 92.81 98 ILE A C 1
ATOM 766 O O . ILE A 1 98 ? -7.294 4.617 10.721 1.00 92.81 98 ILE A O 1
ATOM 770 N N . ASP A 1 99 ? -8.848 6.128 10.145 1.00 92.88 99 ASP A N 1
ATOM 771 C CA . ASP A 1 99 ? -9.849 5.657 11.099 1.00 92.88 99 ASP A CA 1
ATOM 772 C C . ASP A 1 99 ? -10.746 4.607 10.432 1.00 92.88 99 ASP A C 1
ATOM 774 O O . ASP A 1 99 ? -11.668 4.930 9.685 1.00 92.88 99 ASP A O 1
ATOM 778 N N . LEU A 1 100 ? -10.461 3.331 10.690 1.00 91.38 100 LEU A N 1
ATOM 779 C CA . LEU A 1 100 ? -11.238 2.217 10.140 1.00 91.38 100 LEU A CA 1
ATOM 780 C C . LEU A 1 100 ? -12.641 2.112 10.760 1.00 91.38 100 LEU A C 1
ATOM 782 O O . LEU A 1 100 ? -13.485 1.412 10.219 1.00 91.38 100 LEU A O 1
ATOM 786 N N . SER A 1 101 ? -12.913 2.759 11.897 1.00 89.56 101 SER A N 1
ATOM 787 C CA . SER A 1 101 ? -14.232 2.702 12.541 1.00 89.56 101 SER A CA 1
ATOM 788 C C . SER A 1 101 ? -15.283 3.584 11.862 1.00 89.56 101 SER A C 1
ATOM 790 O O . SER A 1 101 ? -16.474 3.375 12.083 1.00 89.56 101 SER A O 1
ATOM 792 N N . MET A 1 102 ? -14.856 4.520 11.006 1.00 89.56 102 MET A N 1
ATOM 793 C CA . MET A 1 102 ? -15.750 5.396 10.239 1.00 89.56 102 MET A CA 1
ATOM 794 C C . MET A 1 102 ? -16.437 4.702 9.054 1.00 89.56 102 MET A C 1
ATOM 796 O O . MET A 1 102 ? -17.324 5.298 8.448 1.00 89.56 102 MET A O 1
ATOM 800 N N . TYR A 1 103 ? -16.029 3.478 8.711 1.00 87.31 103 TYR A N 1
ATOM 801 C CA . TYR A 1 103 ? -16.493 2.757 7.525 1.00 87.31 103 TYR A CA 1
ATOM 802 C C . TYR A 1 103 ? -17.239 1.485 7.904 1.00 87.31 103 TYR A C 1
ATOM 804 O O . TYR A 1 103 ? -16.961 0.861 8.934 1.00 87.31 103 TYR A O 1
ATOM 812 N N . GLU A 1 104 ? -18.164 1.061 7.047 1.00 88.00 104 GLU A N 1
ATOM 813 C CA . GLU A 1 104 ? -18.877 -0.190 7.267 1.00 88.00 104 GLU A CA 1
ATOM 814 C C . GLU A 1 104 ? -17.950 -1.396 7.056 1.00 88.00 104 GLU A C 1
ATOM 816 O O . GLU A 1 104 ? -17.091 -1.417 6.173 1.00 88.00 104 GLU A O 1
ATOM 821 N N . GLU A 1 105 ? -18.156 -2.473 7.819 1.00 86.56 105 GLU A N 1
ATOM 822 C CA . GLU A 1 105 ? -17.342 -3.691 7.690 1.00 86.56 105 GLU A CA 1
ATOM 823 C C . GLU A 1 105 ? -17.403 -4.286 6.270 1.00 86.56 105 GLU A C 1
ATOM 825 O O . GLU A 1 105 ? -16.425 -4.862 5.787 1.00 86.56 105 GLU A O 1
ATOM 830 N N . ALA A 1 106 ? -18.522 -4.108 5.562 1.00 85.12 106 ALA A N 1
ATOM 831 C CA . ALA A 1 106 ? -18.671 -4.519 4.168 1.00 85.12 106 ALA A CA 1
ATOM 832 C C . ALA A 1 106 ? -17.759 -3.731 3.208 1.00 85.12 106 ALA A C 1
ATOM 834 O O . ALA A 1 106 ? -17.232 -4.320 2.263 1.00 85.12 106 ALA A O 1
ATOM 835 N N . GLU A 1 107 ? -17.529 -2.440 3.465 1.00 85.81 107 GLU A N 1
ATOM 836 C CA . GLU A 1 107 ? -16.620 -1.590 2.681 1.00 85.81 107 GLU A CA 1
ATOM 837 C C . GLU A 1 107 ? -15.148 -1.941 2.933 1.00 85.81 107 GLU A C 1
ATOM 839 O O . GLU A 1 107 ? -14.300 -1.772 2.058 1.00 85.81 107 GLU A O 1
ATOM 844 N N . LEU A 1 108 ? -14.851 -2.458 4.126 1.00 88.06 108 LEU A N 1
ATOM 845 C CA . LEU A 1 108 ? -13.509 -2.841 4.551 1.00 88.06 108 LEU A CA 1
ATOM 846 C C . LEU A 1 108 ? -13.111 -4.263 4.132 1.00 88.06 108 LEU A C 1
ATOM 848 O O . LEU A 1 108 ? -11.941 -4.509 3.854 1.00 88.06 108 LEU A O 1
ATOM 852 N N . SER A 1 109 ? -14.051 -5.208 4.101 1.00 80.62 109 SER A N 1
ATOM 853 C CA . SER A 1 109 ? -13.749 -6.645 3.974 1.00 80.62 109 SER A CA 1
ATOM 854 C C . SER A 1 109 ? -13.908 -7.214 2.563 1.00 80.62 109 SER A C 1
ATOM 856 O O . SER A 1 109 ? -13.373 -8.289 2.265 1.00 80.62 109 SER A O 1
ATOM 858 N N . LYS A 1 110 ? -14.631 -6.527 1.674 1.00 66.88 110 LYS A N 1
ATOM 859 C CA . LYS A 1 110 ? -14.938 -7.024 0.330 1.00 66.88 110 LYS A CA 1
ATOM 860 C C . LYS A 1 110 ? -14.451 -6.073 -0.750 1.00 66.88 110 LYS A C 1
ATOM 862 O O . LYS A 1 110 ? -14.357 -4.867 -0.554 1.00 66.88 110 LYS A O 1
ATOM 867 N N . LEU A 1 111 ? -14.245 -6.648 -1.937 1.00 59.84 111 LEU A N 1
ATOM 868 C CA . LEU A 1 111 ? -14.520 -5.909 -3.157 1.00 59.84 111 LEU A CA 1
ATOM 869 C C . LEU A 1 111 ? -16.001 -5.528 -3.061 1.00 59.84 111 LEU A C 1
ATOM 871 O O . LEU A 1 111 ? -16.872 -6.388 -3.213 1.00 59.84 111 LEU A O 1
ATOM 875 N N . ASN A 1 112 ? -16.291 -4.291 -2.675 1.00 56.69 112 ASN A N 1
ATOM 876 C CA . ASN A 1 112 ? -17.660 -3.792 -2.711 1.00 56.69 112 ASN A CA 1
ATOM 877 C C . ASN A 1 112 ? -18.202 -3.961 -4.143 1.00 56.69 112 ASN A C 1
ATOM 879 O O . ASN A 1 112 ? -17.425 -4.069 -5.094 1.00 56.69 112 ASN A O 1
ATOM 883 N N . GLU A 1 113 ? -19.523 -4.034 -4.319 1.00 55.94 113 GLU A N 1
ATOM 884 C CA . GLU A 1 113 ? -20.157 -4.306 -5.628 1.00 55.94 113 GLU A CA 1
ATOM 885 C C . GLU A 1 113 ? -19.656 -3.359 -6.744 1.00 55.94 113 GLU A C 1
ATOM 887 O O . GLU A 1 113 ? -19.675 -3.685 -7.929 1.00 55.94 113 GLU A O 1
ATOM 892 N N . THR A 1 114 ? -19.114 -2.210 -6.344 1.00 64.44 114 THR A N 1
ATOM 893 C CA . THR A 1 114 ? -18.506 -1.155 -7.159 1.00 64.44 114 THR A CA 1
ATOM 894 C C . THR A 1 114 ? -17.080 -1.451 -7.672 1.00 64.44 114 THR A C 1
ATOM 896 O O . THR A 1 114 ? -16.567 -0.709 -8.524 1.00 64.44 114 THR A O 1
ATOM 899 N N . GLY A 1 115 ? -16.425 -2.512 -7.188 1.00 74.75 115 GLY A N 1
ATOM 900 C CA . GLY A 1 115 ? -15.088 -2.942 -7.610 1.00 74.75 115 GLY A CA 1
ATOM 901 C C . GLY A 1 115 ? -13.919 -2.215 -6.932 1.00 74.75 115 GLY A C 1
ATOM 902 O O . GLY A 1 115 ? -12.852 -2.108 -7.538 1.00 74.75 115 GLY A O 1
ATOM 903 N N . MET A 1 116 ? -14.109 -1.662 -5.731 1.00 84.00 116 MET A N 1
ATOM 904 C CA . MET A 1 116 ? -13.086 -0.892 -5.013 1.00 84.00 116 MET A CA 1
ATOM 905 C C . MET A 1 116 ? -12.343 -1.746 -3.987 1.00 84.00 116 MET A C 1
ATOM 907 O O . MET A 1 116 ? -12.879 -2.711 -3.442 1.00 84.00 116 MET A O 1
ATOM 911 N N . TYR A 1 117 ? -11.109 -1.342 -3.699 1.00 88.94 117 TYR A N 1
ATOM 912 C CA . TYR A 1 117 ? -10.308 -1.889 -2.613 1.00 88.94 117 TYR A CA 1
ATOM 913 C C . TYR A 1 117 ? -10.103 -0.815 -1.542 1.00 88.94 117 TYR A C 1
ATOM 915 O O . TYR A 1 117 ? -9.701 0.303 -1.879 1.00 88.94 117 TYR A O 1
ATOM 923 N N . PRO A 1 118 ? -10.337 -1.124 -0.256 1.00 91.44 118 PRO A N 1
ATOM 924 C CA . PRO A 1 118 ? -10.214 -0.143 0.821 1.00 91.44 118 PRO A CA 1
ATOM 925 C C . PRO A 1 118 ? -8.768 0.322 1.015 1.00 91.44 118 PRO A C 1
ATOM 927 O O . PRO A 1 118 ? -8.552 1.454 1.436 1.00 91.44 118 PRO A O 1
ATOM 930 N N . LEU A 1 119 ? -7.780 -0.499 0.643 1.00 93.25 119 LEU A N 1
ATOM 931 C CA . LEU A 1 119 ? -6.387 -0.086 0.512 1.00 93.25 119 LEU A CA 1
ATOM 932 C C . LEU A 1 119 ? -5.774 -0.677 -0.764 1.00 93.25 119 LEU A C 1
ATOM 934 O O . LEU A 1 119 ? -5.820 -1.885 -0.998 1.00 93.25 119 LEU A O 1
ATOM 938 N N . ALA A 1 120 ? -5.137 0.174 -1.559 1.00 93.31 120 ALA A N 1
ATOM 939 C CA . ALA A 1 120 ? -4.257 -0.218 -2.647 1.00 93.31 120 ALA A CA 1
ATOM 940 C C . ALA A 1 120 ? -2.888 0.437 -2.448 1.00 93.31 120 ALA A C 1
ATOM 942 O O . ALA A 1 120 ? -2.782 1.647 -2.258 1.00 93.31 120 ALA A O 1
ATOM 943 N N . VAL A 1 121 ? -1.829 -0.366 -2.493 1.00 95.44 121 VAL A N 1
ATOM 944 C CA . VAL A 1 121 ? -0.446 0.109 -2.408 1.00 95.44 121 VAL A CA 1
ATOM 945 C C . VAL A 1 121 ? 0.184 -0.005 -3.784 1.00 95.44 121 VAL A C 1
ATOM 947 O O . VAL A 1 121 ? 0.329 -1.112 -4.303 1.00 95.44 121 VAL A O 1
ATOM 950 N N . LYS A 1 122 ? 0.562 1.128 -4.370 1.00 94.06 122 LYS A N 1
ATOM 951 C CA . LYS A 1 122 ? 1.262 1.190 -5.653 1.00 94.06 122 LYS A CA 1
ATOM 952 C C . LYS A 1 122 ? 2.739 1.452 -5.402 1.00 94.06 122 LYS A C 1
ATOM 954 O O . LYS A 1 122 ? 3.078 2.447 -4.774 1.00 94.06 122 LYS A O 1
ATOM 959 N N . ALA A 1 123 ? 3.600 0.574 -5.888 1.00 93.44 123 ALA A N 1
ATOM 960 C CA . ALA A 1 123 ? 5.034 0.796 -5.949 1.00 93.44 123 ALA A CA 1
ATOM 961 C C . ALA A 1 123 ? 5.445 0.980 -7.409 1.00 93.44 123 ALA A C 1
ATOM 963 O O . ALA A 1 123 ? 5.082 0.164 -8.255 1.00 93.44 123 ALA A O 1
ATOM 964 N N . GLU A 1 124 ? 6.183 2.042 -7.705 1.00 92.12 124 GLU A N 1
ATOM 965 C CA . GLU A 1 124 ? 6.639 2.372 -9.053 1.00 92.12 124 GLU A CA 1
ATOM 966 C C . GLU A 1 124 ? 8.149 2.548 -9.042 1.00 92.12 124 GLU A C 1
ATOM 968 O O . GLU A 1 124 ? 8.693 3.323 -8.257 1.00 92.12 124 GLU A O 1
ATOM 973 N N . ALA A 1 125 ? 8.830 1.804 -9.903 1.00 89.56 125 ALA A N 1
ATOM 974 C CA . ALA A 1 125 ? 10.247 1.972 -10.142 1.00 89.56 125 ALA A CA 1
ATOM 975 C C . ALA A 1 125 ? 10.495 3.301 -10.866 1.00 89.56 125 ALA A C 1
ATOM 977 O O . ALA A 1 125 ? 9.808 3.638 -11.824 1.00 89.56 125 ALA A O 1
ATOM 978 N N . THR A 1 126 ? 11.516 4.030 -10.441 1.00 85.12 126 THR A N 1
ATOM 979 C CA . THR A 1 126 ? 12.006 5.248 -11.082 1.00 85.12 126 THR A CA 1
ATOM 980 C C . THR A 1 126 ? 13.402 4.942 -11.623 1.00 85.12 126 THR A C 1
ATOM 982 O O . THR A 1 126 ? 14.389 5.115 -10.897 1.00 85.12 126 THR A O 1
ATOM 985 N N . PRO A 1 127 ? 13.520 4.419 -12.858 1.00 67.19 127 PRO A N 1
ATOM 986 C CA . PRO A 1 127 ? 14.817 4.089 -13.430 1.00 67.19 127 PRO A CA 1
ATOM 987 C C . PRO A 1 127 ? 15.689 5.346 -13.534 1.00 67.19 127 PRO A C 1
ATOM 989 O O . PRO A 1 127 ? 15.226 6.433 -13.886 1.00 67.19 127 PRO A O 1
ATOM 992 N N . SER A 1 128 ? 16.969 5.208 -13.188 1.00 55.88 128 SER A N 1
ATOM 993 C CA . SER A 1 128 ? 17.919 6.312 -13.302 1.00 55.88 128 SER A CA 1
ATOM 994 C C . SER A 1 128 ? 18.265 6.571 -14.774 1.00 55.88 128 SER A C 1
ATOM 996 O O . SER A 1 128 ? 18.435 5.637 -15.556 1.00 55.88 128 SER A O 1
ATOM 998 N N . VAL A 1 129 ? 18.424 7.844 -15.150 1.00 52.78 129 VAL A N 1
ATOM 999 C CA . VAL A 1 129 ? 18.705 8.298 -16.531 1.00 52.78 129 VAL A CA 1
ATOM 1000 C C . VAL A 1 129 ? 19.986 7.671 -17.127 1.00 52.78 129 VAL A C 1
ATOM 1002 O O . VAL A 1 129 ? 20.184 7.689 -18.337 1.00 52.78 129 VAL A O 1
ATOM 1005 N N . GLN A 1 130 ? 20.858 7.080 -16.302 1.00 47.03 130 GLN A N 1
ATOM 1006 C CA . GLN A 1 130 ? 22.142 6.510 -16.727 1.00 47.03 130 GLN A CA 1
ATOM 1007 C C . GLN A 1 130 ? 22.031 5.130 -17.407 1.00 47.03 130 GLN A C 1
ATOM 1009 O O . GLN A 1 130 ? 22.957 4.746 -18.117 1.00 47.03 130 GLN A O 1
ATOM 1014 N N . GLU A 1 131 ? 20.908 4.411 -17.278 1.00 47.47 131 GLU A N 1
ATOM 1015 C CA . GLU A 1 131 ? 20.679 3.118 -17.962 1.00 47.47 131 GLU A CA 1
ATOM 1016 C C . GLU A 1 131 ? 20.036 3.259 -19.362 1.00 47.47 131 GLU A C 1
ATOM 1018 O O . GLU A 1 131 ? 19.718 2.269 -20.025 1.00 47.47 131 GLU A O 1
ATOM 1023 N N . ALA A 1 132 ? 19.913 4.490 -19.872 1.00 44.31 132 ALA A N 1
ATOM 1024 C CA . ALA A 1 132 ? 19.343 4.801 -21.189 1.00 44.31 132 ALA A CA 1
ATOM 1025 C C . ALA A 1 132 ? 20.162 4.271 -22.390 1.00 44.31 132 ALA A C 1
ATOM 1027 O O . ALA A 1 132 ? 19.779 4.467 -23.541 1.00 44.31 132 ALA A O 1
ATOM 1028 N N . GLY A 1 133 ? 21.301 3.610 -22.151 1.00 43.97 133 GLY A N 1
ATOM 1029 C CA . GLY A 1 133 ? 22.131 3.034 -23.210 1.00 43.97 133 GLY A CA 1
ATOM 1030 C C . GLY A 1 133 ? 21.612 1.707 -23.776 1.00 43.97 133 GLY A C 1
ATOM 1031 O O . GLY A 1 133 ? 22.044 1.311 -24.855 1.00 43.97 133 GLY A O 1
ATOM 1032 N N . THR A 1 134 ? 20.724 0.996 -23.068 1.00 46.03 134 THR A N 1
ATOM 1033 C CA . THR A 1 134 ? 20.215 -0.326 -23.510 1.00 46.03 134 THR A 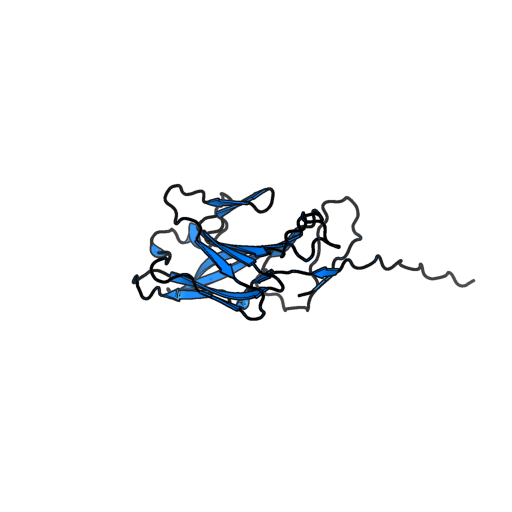CA 1
ATOM 1034 C C . THR A 1 134 ? 18.773 -0.646 -23.116 1.00 46.03 134 THR A C 1
ATOM 1036 O O . THR A 1 134 ? 18.232 -1.625 -23.630 1.00 46.03 134 THR A O 1
ATOM 1039 N N . GLN A 1 135 ? 18.129 0.149 -22.258 1.00 45.84 135 GLN A N 1
ATOM 1040 C CA . GLN A 1 135 ? 16.708 -0.008 -21.945 1.00 45.84 135 GLN A CA 1
ATOM 1041 C C . GLN A 1 135 ? 15.906 1.146 -22.541 1.00 45.84 135 GLN A C 1
ATOM 1043 O O . GLN A 1 135 ? 16.267 2.313 -22.392 1.00 45.84 135 GLN A O 1
ATOM 1048 N N . ASP A 1 136 ? 14.830 0.801 -23.247 1.00 45.75 136 ASP A N 1
ATOM 1049 C CA . ASP A 1 136 ? 13.851 1.766 -23.733 1.00 45.75 136 ASP A CA 1
ATOM 1050 C C . ASP A 1 136 ? 13.285 2.533 -22.516 1.00 45.75 136 ASP A C 1
ATOM 1052 O O . ASP A 1 136 ? 12.770 1.895 -21.590 1.00 45.75 136 ASP A O 1
ATOM 1056 N N . PRO A 1 137 ? 13.376 3.877 -22.476 1.00 44.84 137 PRO A N 1
ATOM 1057 C CA . PRO A 1 137 ? 12.898 4.702 -21.362 1.00 44.84 137 PRO A CA 1
ATOM 1058 C C . PRO A 1 137 ? 11.388 4.571 -21.083 1.00 44.84 137 PRO A C 1
ATOM 1060 O O . PRO A 1 137 ? 10.893 5.157 -20.123 1.00 44.84 137 PRO A O 1
ATOM 1063 N N . SER A 1 138 ? 10.647 3.812 -21.897 1.00 46.94 138 SER A N 1
ATOM 1064 C CA . SER A 1 138 ? 9.235 3.480 -21.688 1.00 46.94 138 SER A CA 1
ATOM 1065 C C . SER A 1 138 ? 8.972 2.286 -20.752 1.00 46.94 138 SER A C 1
ATOM 1067 O O . SER A 1 138 ? 7.809 2.014 -20.444 1.00 46.94 138 SER A O 1
ATOM 1069 N N . VAL A 1 139 ? 10.000 1.572 -20.268 1.00 54.38 139 VAL A N 1
ATOM 1070 C CA . VAL A 1 139 ? 9.835 0.390 -19.397 1.00 54.38 139 VAL A CA 1
ATOM 1071 C C . VAL A 1 139 ? 9.898 0.754 -17.913 1.00 54.38 139 VAL A C 1
ATOM 1073 O O . VAL A 1 139 ? 10.882 0.520 -17.221 1.00 54.38 139 VAL A O 1
ATOM 1076 N N . THR A 1 140 ? 8.814 1.325 -17.396 1.00 67.75 140 THR A N 1
ATOM 1077 C CA . THR A 1 140 ? 8.619 1.535 -15.954 1.00 67.75 140 THR A CA 1
ATOM 1078 C C . THR A 1 140 ? 7.960 0.314 -15.314 1.00 67.75 140 THR A C 1
ATOM 1080 O O . THR A 1 140 ? 6.835 -0.058 -15.667 1.00 67.75 140 THR A O 1
ATOM 1083 N N . ASN A 1 141 ? 8.635 -0.310 -14.352 1.00 82.00 141 ASN A N 1
ATOM 1084 C CA . ASN A 1 141 ? 8.091 -1.436 -13.599 1.00 82.00 141 ASN A CA 1
ATOM 1085 C C . ASN A 1 141 ? 7.237 -0.947 -12.433 1.00 82.00 141 ASN A C 1
ATOM 1087 O O . ASN A 1 141 ? 7.605 -0.013 -11.723 1.00 82.00 141 ASN A O 1
ATOM 1091 N N . SER A 1 142 ? 6.080 -1.569 -12.231 1.00 87.69 142 SER A N 1
ATOM 1092 C CA . SER A 1 142 ? 5.204 -1.229 -11.114 1.00 87.69 142 SER A CA 1
ATOM 1093 C C . SER A 1 142 ? 4.525 -2.453 -10.524 1.00 87.69 142 SER A C 1
ATOM 1095 O O . SER A 1 142 ? 4.259 -3.448 -11.205 1.00 87.69 142 SER A O 1
ATOM 1097 N N . GLN A 1 143 ? 4.214 -2.347 -9.238 1.00 89.62 143 GLN A N 1
ATOM 1098 C CA . GLN A 1 143 ? 3.442 -3.326 -8.501 1.00 89.62 143 GLN A CA 1
ATOM 1099 C C . GLN A 1 143 ? 2.263 -2.648 -7.809 1.00 89.62 143 GLN A C 1
ATOM 1101 O O . GLN A 1 143 ? 2.442 -1.692 -7.061 1.00 89.62 143 GLN A O 1
ATOM 1106 N N . ILE A 1 144 ? 1.059 -3.188 -7.992 1.00 91.31 144 ILE A N 1
ATOM 1107 C CA . ILE A 1 144 ? -0.120 -2.823 -7.200 1.00 91.31 144 ILE A CA 1
ATOM 1108 C C . ILE A 1 144 ? -0.440 -3.977 -6.256 1.00 91.31 144 ILE A C 1
ATOM 1110 O O . ILE A 1 144 ? -0.608 -5.113 -6.694 1.00 91.31 144 ILE A O 1
ATOM 1114 N N . THR A 1 145 ? -0.539 -3.693 -4.961 1.00 92.44 145 THR A N 1
ATOM 1115 C CA . THR A 1 145 ? -0.968 -4.639 -3.927 1.00 92.44 145 THR A CA 1
ATOM 1116 C C . THR A 1 145 ? -2.296 -4.167 -3.351 1.00 92.44 145 THR A C 1
ATOM 1118 O O . THR A 1 145 ? -2.345 -3.170 -2.635 1.00 92.44 145 THR A O 1
ATOM 1121 N N . ASN A 1 146 ? -3.367 -4.889 -3.664 1.00 91.75 146 ASN A N 1
ATOM 1122 C CA . ASN A 1 146 ? -4.712 -4.609 -3.181 1.00 91.75 146 ASN A CA 1
ATOM 1123 C C . ASN A 1 146 ? -4.995 -5.386 -1.895 1.00 91.75 146 ASN A C 1
ATOM 1125 O O . ASN A 1 146 ? -4.731 -6.592 -1.791 1.00 91.75 146 ASN A O 1
ATOM 1129 N N . VAL A 1 147 ? -5.555 -4.679 -0.923 1.00 92.69 147 VAL A N 1
ATOM 1130 C CA . VAL A 1 147 ? -5.675 -5.105 0.467 1.00 92.69 147 VAL A CA 1
ATOM 1131 C C . VAL A 1 147 ? -7.090 -4.829 0.960 1.00 92.69 147 VAL A C 1
ATOM 1133 O O . VAL A 1 147 ? -7.689 -3.807 0.628 1.00 92.69 147 VAL A O 1
ATOM 1136 N N . VAL A 1 148 ? -7.607 -5.750 1.767 1.00 92.94 148 VAL A N 1
ATOM 1137 C CA . VAL A 1 148 ? -8.832 -5.577 2.556 1.00 92.94 148 VAL A CA 1
ATOM 1138 C C . VAL A 1 148 ? -8.498 -5.581 4.042 1.00 92.94 148 VAL A C 1
ATOM 1140 O O . VAL A 1 148 ? -7.471 -6.134 4.453 1.00 92.94 148 VAL A O 1
ATOM 1143 N N . PHE A 1 149 ? -9.364 -4.970 4.842 1.00 92.75 149 PHE A N 1
ATOM 1144 C CA . PHE A 1 149 ? -9.292 -5.003 6.295 1.00 92.75 149 PHE A CA 1
ATOM 1145 C C . PHE A 1 149 ? -10.348 -5.965 6.838 1.00 92.75 149 PHE A C 1
ATOM 1147 O O . PHE A 1 149 ? -11.518 -5.912 6.474 1.00 92.75 149 PHE A O 1
ATOM 1154 N N . GLU A 1 150 ? -9.933 -6.848 7.734 1.00 90.56 150 GLU A N 1
ATOM 1155 C CA . GLU A 1 150 ? -10.794 -7.850 8.351 1.00 90.56 150 GLU A CA 1
ATOM 1156 C C . GLU A 1 150 ? -10.766 -7.687 9.858 1.00 90.56 150 GLU A C 1
ATOM 1158 O O . GLU A 1 150 ? -9.706 -7.479 10.451 1.00 90.56 150 GLU A O 1
ATOM 1163 N N . LYS A 1 151 ? -11.929 -7.815 10.493 1.00 88.75 151 LYS A N 1
ATOM 1164 C CA . LYS A 1 151 ? -12.028 -7.761 11.945 1.00 88.75 151 LYS A CA 1
ATOM 1165 C C . LYS A 1 151 ? -11.961 -9.174 12.514 1.00 88.75 151 LYS A C 1
ATOM 1167 O O . LYS A 1 151 ? -12.893 -9.962 12.392 1.00 88.75 151 LYS A O 1
ATOM 1172 N N . VAL A 1 152 ? -10.851 -9.510 13.162 1.00 88.06 152 VAL A N 1
ATOM 1173 C CA . VAL A 1 152 ? -10.635 -10.819 13.790 1.00 88.06 152 VAL A CA 1
ATOM 1174 C C . VAL A 1 152 ? -10.657 -10.639 15.300 1.00 88.06 152 VAL A C 1
ATOM 1176 O O . VAL A 1 152 ? -9.758 -10.027 15.865 1.00 88.06 152 VAL A O 1
ATOM 1179 N N . LYS A 1 153 ? -11.682 -11.189 15.967 1.00 89.06 153 LYS A N 1
ATOM 1180 C CA . LYS A 1 153 ? -11.868 -11.078 17.431 1.00 89.06 153 LYS A CA 1
ATOM 1181 C C . LYS A 1 153 ? -11.869 -9.627 17.946 1.00 89.06 153 LYS A C 1
ATOM 1183 O O . LYS A 1 153 ? -11.400 -9.357 19.043 1.00 89.06 153 LYS A O 1
ATOM 1188 N N . GLY A 1 154 ? -12.409 -8.700 17.155 1.00 85.38 154 GLY A N 1
ATOM 1189 C CA . GLY A 1 154 ? -12.508 -7.284 17.519 1.00 85.38 154 GLY A CA 1
ATOM 1190 C C . GLY A 1 154 ? -11.352 -6.409 17.029 1.00 85.38 154 GLY A C 1
ATOM 1191 O O . GLY A 1 154 ? -11.507 -5.191 17.020 1.00 85.38 154 GLY A O 1
ATOM 1192 N N . GLU A 1 155 ? -10.255 -6.997 16.550 1.00 89.12 155 GLU A N 1
ATOM 1193 C CA . GLU A 1 155 ? -9.085 -6.268 16.049 1.00 89.12 155 GLU A CA 1
ATOM 1194 C C . GLU A 1 155 ? -9.044 -6.255 14.522 1.00 89.12 155 GLU A C 1
ATOM 1196 O O . GLU A 1 155 ? -9.296 -7.277 13.878 1.00 89.12 155 GLU A O 1
ATOM 1201 N N . TYR A 1 156 ? -8.683 -5.113 13.938 1.00 91.69 156 TYR A N 1
ATOM 1202 C CA . TYR A 1 156 ? -8.460 -5.021 12.502 1.00 91.69 156 TYR A CA 1
ATOM 1203 C C . TYR A 1 156 ? -7.141 -5.687 12.108 1.00 91.69 156 TYR A C 1
ATOM 1205 O O . TYR A 1 156 ? -6.100 -5.493 12.734 1.00 91.69 156 TYR A O 1
ATOM 1213 N N . LYS A 1 157 ? -7.187 -6.457 11.025 1.00 92.06 157 LYS A N 1
ATOM 1214 C CA . LYS A 1 157 ? -6.037 -7.062 10.357 1.00 92.06 157 LYS A CA 1
ATOM 1215 C C . LYS A 1 157 ? -6.126 -6.794 8.870 1.00 92.06 157 LYS A C 1
ATOM 1217 O O . LYS A 1 157 ? -7.203 -6.575 8.330 1.00 92.06 157 LYS A O 1
ATOM 1222 N N . VAL A 1 158 ? -4.985 -6.832 8.204 1.00 92.62 158 VAL A N 1
ATOM 1223 C CA . VAL A 1 158 ? -4.923 -6.723 6.749 1.00 92.62 158 VAL A CA 1
ATOM 1224 C C . VAL A 1 158 ? -4.927 -8.104 6.117 1.00 92.62 158 VAL A C 1
ATOM 1226 O O . VAL A 1 158 ? -4.301 -9.037 6.625 1.00 92.62 158 VAL A O 1
ATOM 1229 N N . ARG A 1 159 ? -5.572 -8.215 4.960 1.00 91.44 159 ARG A N 1
ATOM 1230 C CA . ARG A 1 159 ? -5.423 -9.356 4.063 1.00 91.44 159 ARG A CA 1
ATOM 1231 C C . ARG A 1 159 ? -5.122 -8.858 2.662 1.00 91.44 159 ARG A C 1
ATOM 1233 O O . ARG A 1 159 ? -5.898 -8.119 2.062 1.00 91.44 159 ARG A O 1
ATOM 1240 N N . VAL A 1 160 ? -3.992 -9.301 2.120 1.00 90.00 160 VAL A N 1
ATOM 1241 C CA . VAL A 1 160 ? -3.659 -9.071 0.713 1.00 90.00 160 VAL A CA 1
ATOM 1242 C C . VAL A 1 160 ? -4.544 -9.971 -0.141 1.00 90.00 160 VAL A C 1
ATOM 1244 O O . VAL A 1 160 ? -4.509 -11.193 0.003 1.00 90.00 160 VAL A O 1
ATOM 1247 N N . VAL A 1 161 ? -5.339 -9.362 -1.018 1.00 87.38 161 VAL A N 1
ATOM 1248 C CA . VAL A 1 161 ? -6.266 -10.075 -1.910 1.00 87.38 161 VAL A CA 1
ATOM 1249 C C . VAL A 1 161 ? -5.612 -10.337 -3.255 1.00 87.38 161 VAL A C 1
ATOM 1251 O O . VAL A 1 161 ? -5.764 -11.414 -3.824 1.00 87.38 161 VAL A O 1
ATOM 1254 N N . LYS A 1 162 ? -4.868 -9.353 -3.762 1.00 85.81 162 LYS A N 1
ATOM 1255 C CA . LYS A 1 162 ? -4.389 -9.359 -5.140 1.00 85.81 162 LYS A CA 1
ATOM 1256 C C . LYS A 1 162 ? -3.095 -8.565 -5.259 1.00 85.81 162 LYS A C 1
ATOM 1258 O O . LYS A 1 162 ? -2.995 -7.463 -4.726 1.00 85.81 162 LYS A O 1
ATOM 1263 N N . GLN A 1 163 ? -2.125 -9.110 -5.980 1.00 85.69 163 GLN A N 1
ATOM 1264 C CA . GLN A 1 163 ? -0.919 -8.405 -6.404 1.00 85.69 163 GLN A CA 1
ATOM 1265 C C . GLN A 1 163 ? -0.844 -8.403 -7.926 1.00 85.69 163 GLN A C 1
ATOM 1267 O O . GLN A 1 163 ? -1.081 -9.421 -8.573 1.00 85.69 163 GLN A O 1
ATOM 1272 N N . ILE A 1 164 ? -0.547 -7.247 -8.501 1.00 84.31 164 ILE A N 1
ATOM 1273 C CA . ILE A 1 164 ? -0.452 -7.042 -9.941 1.00 84.31 164 ILE A CA 1
ATOM 1274 C C . ILE A 1 164 ? 0.946 -6.521 -10.218 1.00 84.31 164 ILE A C 1
ATOM 1276 O O . ILE A 1 164 ? 1.314 -5.481 -9.685 1.00 84.31 164 ILE A O 1
ATOM 1280 N N . LEU A 1 165 ? 1.696 -7.232 -11.051 1.00 83.25 165 LEU A N 1
ATOM 1281 C CA . LEU A 1 165 ? 2.990 -6.793 -11.558 1.00 83.25 165 LEU A CA 1
ATOM 1282 C C . LEU A 1 165 ? 2.802 -6.312 -12.991 1.00 83.25 165 LEU A C 1
ATOM 1284 O O . LEU A 1 165 ? 2.153 -6.991 -13.801 1.00 83.25 165 LEU A O 1
ATOM 1288 N N . ARG A 1 166 ? 3.368 -5.153 -13.309 1.00 74.62 166 ARG A N 1
ATOM 1289 C CA . ARG A 1 166 ? 3.310 -4.586 -14.649 1.00 74.62 166 ARG A CA 1
ATOM 1290 C C . ARG A 1 166 ? 4.668 -4.084 -15.094 1.00 74.62 166 ARG A C 1
ATOM 1292 O O . ARG A 1 166 ? 5.387 -3.434 -14.342 1.00 74.62 166 ARG A O 1
ATOM 1299 N N . PHE A 1 167 ? 4.945 -4.362 -16.359 1.00 74.19 167 PHE A N 1
ATOM 1300 C CA . PHE A 1 167 ? 6.190 -4.043 -17.037 1.00 74.19 167 PHE A CA 1
ATOM 1301 C C . PHE A 1 167 ? 5.824 -3.157 -18.224 1.00 74.19 167 PHE A C 1
ATOM 1303 O O . PHE A 1 167 ? 5.367 -3.654 -19.264 1.00 74.19 167 PHE A O 1
ATOM 1310 N N . THR A 1 168 ? 5.908 -1.838 -18.033 1.00 59.97 168 THR A N 1
ATOM 1311 C CA . THR A 1 168 ? 5.558 -0.861 -19.081 1.00 59.97 168 THR A CA 1
ATOM 1312 C C . THR A 1 168 ? 6.454 -1.116 -20.306 1.00 59.97 168 THR A C 1
ATOM 1314 O O . THR A 1 168 ? 7.527 -1.682 -20.173 1.00 59.97 168 THR A O 1
ATOM 1317 N N . GLY A 1 169 ? 5.975 -0.910 -21.531 1.00 55.31 169 GLY A N 1
ATOM 1318 C CA . GLY A 1 169 ? 6.711 -1.258 -22.763 1.00 55.31 169 GLY A CA 1
ATOM 1319 C C . GLY A 1 169 ? 6.551 -2.704 -23.270 1.00 55.31 169 GLY A C 1
ATOM 1320 O O . GLY A 1 169 ? 6.613 -2.930 -24.474 1.00 55.31 169 GLY A O 1
ATOM 1321 N N . SER A 1 170 ? 6.231 -3.683 -22.414 1.00 59.22 170 SER A N 1
ATOM 1322 C CA . SER A 1 170 ? 5.952 -5.068 -22.864 1.00 59.22 170 SER A CA 1
ATOM 1323 C C . SER A 1 170 ? 4.459 -5.382 -23.051 1.00 59.22 170 SER A C 1
ATOM 1325 O O . SER A 1 170 ? 4.101 -6.396 -23.654 1.00 59.22 170 SER A O 1
ATOM 1327 N N . GLY A 1 171 ? 3.572 -4.551 -22.486 1.00 58.59 171 GLY A N 1
ATOM 1328 C CA . GLY A 1 171 ? 2.136 -4.844 -22.383 1.00 58.59 171 GLY A CA 1
ATOM 1329 C C . GLY A 1 171 ? 1.815 -6.048 -21.484 1.00 58.59 171 GLY A C 1
ATOM 1330 O O . GLY A 1 171 ? 0.666 -6.486 -21.428 1.00 58.59 171 GLY A O 1
ATOM 1331 N N . ILE A 1 172 ? 2.810 -6.604 -20.781 1.00 64.44 172 ILE A N 1
ATOM 1332 C CA . ILE A 1 172 ? 2.637 -7.771 -19.920 1.00 64.44 172 ILE A CA 1
ATOM 1333 C C . ILE A 1 172 ? 2.092 -7.319 -18.568 1.00 64.44 172 ILE A C 1
ATOM 1335 O O . ILE A 1 172 ? 2.671 -6.480 -17.873 1.00 64.44 172 ILE A O 1
ATOM 1339 N N . ARG A 1 173 ? 0.976 -7.937 -18.188 1.00 65.38 173 ARG A N 1
ATOM 1340 C CA . ARG A 1 173 ? 0.340 -7.790 -16.887 1.00 65.38 173 ARG A CA 1
ATOM 1341 C C . ARG A 1 173 ? 0.260 -9.158 -16.232 1.00 65.38 173 ARG A C 1
ATOM 1343 O O . ARG A 1 173 ? -0.332 -10.078 -16.792 1.00 65.38 173 ARG A O 1
ATOM 1350 N N . LEU A 1 174 ? 0.834 -9.274 -15.042 1.00 68.06 174 LEU A N 1
ATOM 1351 C CA . LEU A 1 174 ? 0.797 -10.493 -14.246 1.00 68.06 174 LEU A CA 1
ATOM 1352 C C . LEU A 1 174 ? -0.055 -10.253 -13.007 1.00 68.06 174 LEU A C 1
ATOM 1354 O O . LEU A 1 174 ? 0.094 -9.231 -12.342 1.00 68.06 174 LEU A O 1
ATOM 1358 N N . MET A 1 175 ? -0.958 -11.180 -12.706 1.00 66.75 175 MET A N 1
ATOM 1359 C CA . MET A 1 175 ? -1.860 -11.085 -11.564 1.00 66.75 175 MET A CA 1
ATOM 1360 C C . MET A 1 175 ? -1.690 -12.309 -10.672 1.00 66.75 175 MET A C 1
ATOM 1362 O O . MET A 1 175 ? -1.720 -13.441 -11.147 1.00 66.75 175 MET A O 1
ATOM 1366 N N . VAL A 1 176 ? -1.546 -12.060 -9.376 1.00 70.56 176 VAL A N 1
ATOM 1367 C CA . VAL A 1 176 ? -1.554 -13.074 -8.326 1.00 70.56 176 VAL A CA 1
ATOM 1368 C C . VAL A 1 176 ? -2.722 -12.781 -7.413 1.00 70.56 176 VAL A C 1
ATOM 1370 O O . VAL A 1 176 ? -2.710 -11.781 -6.697 1.00 70.56 176 VAL A O 1
ATOM 1373 N N . GLU A 1 177 ? -3.722 -13.650 -7.421 1.00 66.69 177 GLU A N 1
ATOM 1374 C CA . GLU A 1 177 ? -4.785 -13.612 -6.422 1.00 66.69 177 GLU A CA 1
ATOM 1375 C C . GLU A 1 177 ? -4.414 -14.512 -5.244 1.00 66.69 177 GLU A C 1
ATOM 1377 O O . GLU A 1 177 ? -3.924 -15.632 -5.404 1.00 66.69 177 GLU A O 1
ATOM 1382 N N . SER A 1 178 ? -4.603 -13.994 -4.036 1.00 59.47 178 SER A N 1
ATOM 1383 C CA . SER A 1 178 ? -4.379 -14.735 -2.803 1.00 59.47 178 SER A CA 1
ATOM 1384 C C . SER A 1 178 ? -5.605 -15.606 -2.532 1.00 59.47 178 SER A C 1
ATOM 1386 O O . SER A 1 178 ? -6.591 -15.146 -1.954 1.00 59.47 178 SER A O 1
ATOM 1388 N N . LEU A 1 179 ? -5.568 -16.864 -2.981 1.00 45.12 179 LEU A N 1
ATOM 1389 C CA . LEU A 1 179 ? -6.582 -17.860 -2.633 1.00 45.12 179 LEU A CA 1
ATOM 1390 C C . LEU A 1 179 ? -6.340 -18.354 -1.200 1.00 45.12 179 LEU A C 1
ATOM 1392 O O . LEU A 1 179 ? -5.207 -18.651 -0.811 1.00 45.12 179 LEU A O 1
ATOM 1396 N N . MET A 1 180 ? -7.402 -18.447 -0.398 1.00 32.22 180 MET A N 1
ATOM 1397 C CA . MET A 1 180 ? -7.313 -19.025 0.943 1.00 32.22 180 MET A CA 1
ATOM 1398 C C . MET A 1 180 ? -6.871 -20.492 0.835 1.00 32.22 180 MET A C 1
ATOM 1400 O O . MET A 1 180 ? -7.590 -21.316 0.279 1.00 32.22 180 MET A O 1
ATOM 1404 N N . GLY A 1 181 ? -5.700 -20.822 1.388 1.00 35.41 181 GLY A N 1
ATOM 1405 C CA . GLY A 1 181 ? -5.315 -22.211 1.656 1.00 35.41 181 GLY A CA 1
ATOM 1406 C C . GLY A 1 181 ? -4.482 -22.950 0.604 1.00 35.41 181 GLY A C 1
ATOM 1407 O O . GLY A 1 181 ? -4.629 -24.164 0.500 1.00 35.41 181 GLY A O 1
ATOM 1408 N N . THR A 1 182 ? -3.560 -22.307 -0.121 1.00 26.14 182 THR A N 1
ATOM 1409 C CA . THR A 1 182 ? -2.585 -23.056 -0.944 1.00 26.14 182 THR A CA 1
ATOM 1410 C C . THR A 1 182 ? -1.130 -22.786 -0.572 1.00 26.14 182 THR A C 1
ATOM 1412 O O . THR A 1 182 ? -0.665 -21.650 -0.516 1.00 26.14 182 THR A O 1
ATOM 1415 N N . ILE A 1 183 ? -0.443 -23.902 -0.324 1.00 27.97 183 ILE A N 1
ATOM 1416 C CA . ILE A 1 183 ? 0.987 -24.109 -0.078 1.00 27.97 183 ILE A CA 1
ATOM 1417 C C . ILE A 1 183 ? 1.826 -23.245 -1.038 1.00 27.97 183 ILE A C 1
ATOM 1419 O O . ILE A 1 183 ? 1.513 -23.212 -2.231 1.00 27.97 183 ILE A O 1
ATOM 1423 N N . PRO A 1 184 ? 2.904 -22.578 -0.575 1.00 34.00 184 PRO A N 1
ATOM 1424 C CA . PRO A 1 184 ? 3.794 -21.837 -1.453 1.00 34.00 184 PRO A CA 1
ATOM 1425 C C . PRO A 1 184 ? 4.592 -22.846 -2.279 1.00 34.00 184 PRO A C 1
ATOM 1427 O O . PRO A 1 184 ? 5.679 -23.278 -1.896 1.00 34.00 184 PRO A O 1
ATOM 1430 N N . VAL A 1 185 ? 4.049 -23.267 -3.418 1.00 30.67 185 VAL A N 1
ATOM 1431 C CA . VAL A 1 185 ? 4.872 -23.930 -4.421 1.00 30.67 185 VAL A CA 1
ATOM 1432 C C . VAL A 1 185 ? 5.697 -22.823 -5.057 1.00 30.67 185 VAL A C 1
ATOM 1434 O O . VAL A 1 185 ? 5.161 -21.889 -5.651 1.00 30.67 185 VAL A O 1
ATOM 1437 N N . LYS A 1 186 ? 7.003 -22.884 -4.812 1.00 33.41 186 LYS A N 1
ATOM 1438 C CA . LYS A 1 186 ? 8.021 -21.965 -5.316 1.00 33.41 186 LYS A CA 1
ATOM 1439 C C . LYS A 1 186 ? 7.701 -21.457 -6.733 1.00 33.41 186 LYS A C 1
ATOM 1441 O O . LYS A 1 186 ? 7.628 -22.240 -7.672 1.00 33.41 186 LYS A O 1
ATOM 1446 N N . ASN A 1 187 ? 7.624 -20.133 -6.847 1.00 36.00 187 ASN A N 1
ATOM 1447 C CA . ASN A 1 187 ? 8.114 -19.327 -7.968 1.00 36.00 187 ASN A CA 1
ATOM 1448 C C . ASN A 1 187 ? 7.633 -19.681 -9.386 1.00 36.00 187 ASN A C 1
ATOM 1450 O O . ASN A 1 187 ? 8.421 -19.606 -10.326 1.00 36.00 187 ASN A O 1
ATOM 1454 N N . VAL A 1 188 ? 6.353 -20.009 -9.577 1.00 34.12 188 VAL A N 1
ATOM 1455 C CA . VAL A 1 188 ? 5.752 -20.025 -10.921 1.00 34.12 188 VAL A CA 1
ATOM 1456 C C . VAL A 1 188 ? 4.414 -19.294 -10.882 1.00 34.12 188 VAL A C 1
ATOM 1458 O O . VAL A 1 188 ? 3.475 -19.728 -10.218 1.00 34.12 188 VAL A O 1
ATOM 1461 N N . LEU A 1 189 ? 4.338 -18.163 -11.584 1.00 41.66 189 LEU A N 1
ATOM 1462 C CA . LEU A 1 189 ? 3.083 -17.478 -11.880 1.00 41.66 189 LEU A CA 1
ATOM 1463 C C . LEU A 1 189 ? 2.517 -18.038 -13.187 1.00 41.66 189 LEU A C 1
ATOM 1465 O O . LEU A 1 189 ? 3.213 -18.059 -14.200 1.00 41.66 189 LEU A O 1
ATOM 1469 N N . TYR A 1 190 ? 1.248 -18.435 -13.190 1.00 37.41 190 TYR A N 1
ATOM 1470 C CA . TYR A 1 190 ? 0.542 -18.740 -14.432 1.00 37.41 190 TYR A CA 1
ATOM 1471 C C . TYR A 1 190 ? 0.088 -17.432 -15.086 1.00 37.41 190 TYR A C 1
ATOM 1473 O O . TYR A 1 190 ? -0.584 -16.616 -14.457 1.00 37.41 190 TYR A O 1
ATOM 1481 N N . VAL A 1 191 ? 0.468 -17.223 -16.347 1.00 38.59 191 VAL A N 1
ATOM 1482 C CA . VAL A 1 191 ? 0.108 -16.027 -17.118 1.00 38.59 191 VAL A CA 1
ATOM 1483 C C . VAL A 1 191 ? -1.038 -16.356 -18.058 1.00 38.59 191 VAL A C 1
ATOM 1485 O O . VAL A 1 191 ? -0.888 -17.190 -18.947 1.00 38.59 191 VAL A O 1
ATOM 1488 N N . TYR A 1 192 ? -2.162 -15.657 -17.912 1.00 33.25 192 TYR A N 1
ATOM 1489 C CA . TYR A 1 192 ? -3.196 -15.625 -18.941 1.00 33.25 192 TYR A CA 1
ATOM 1490 C C . TYR A 1 192 ? -2.864 -14.504 -19.923 1.00 33.25 192 TYR A C 1
ATOM 1492 O O . TYR A 1 192 ? -3.068 -13.323 -19.643 1.00 33.25 192 TYR A O 1
ATOM 1500 N N . ARG A 1 193 ? -2.327 -14.867 -21.088 1.00 36.84 193 ARG A N 1
ATOM 1501 C CA . ARG A 1 193 ? -2.329 -13.972 -22.247 1.00 36.84 193 ARG A CA 1
ATOM 1502 C C . ARG A 1 193 ? -3.736 -14.047 -22.840 1.00 36.84 193 ARG A C 1
ATOM 1504 O O . ARG A 1 193 ? -4.188 -15.140 -23.160 1.00 36.84 193 ARG A O 1
ATOM 1511 N N . ASN A 1 194 ? -4.417 -12.914 -23.014 1.00 33.44 194 ASN A N 1
ATOM 1512 C CA . ASN A 1 194 ? -5.629 -12.819 -23.844 1.00 33.44 194 ASN A CA 1
ATOM 1513 C C . ASN A 1 194 ? -5.261 -12.973 -25.335 1.00 33.44 194 ASN A C 1
ATOM 1515 O O . ASN A 1 194 ? -5.482 -12.085 -26.150 1.00 33.44 194 ASN A O 1
ATOM 1519 N N . LEU A 1 195 ? -4.626 -14.088 -25.688 1.00 32.34 195 LEU A N 1
ATOM 1520 C CA . LEU A 1 195 ? -4.335 -14.489 -27.053 1.00 32.34 195 LEU A CA 1
ATOM 1521 C C . LEU A 1 195 ? -4.729 -15.957 -27.182 1.00 32.34 195 LEU A C 1
ATOM 1523 O O . LEU A 1 195 ? -4.499 -16.759 -26.285 1.00 32.34 195 LEU A O 1
ATOM 1527 N N . VAL A 1 196 ? -5.360 -16.264 -28.306 1.00 30.69 196 VAL A N 1
ATOM 1528 C CA . VAL A 1 196 ? -6.127 -17.471 -28.652 1.00 30.69 196 VAL A CA 1
ATOM 1529 C C . VAL A 1 196 ? -5.263 -18.753 -28.748 1.00 30.69 196 VAL A C 1
ATOM 1531 O O . VAL A 1 196 ? -5.610 -19.699 -29.444 1.00 30.69 196 VAL A O 1
ATOM 1534 N N . THR A 1 197 ? -4.140 -18.849 -28.033 1.00 29.30 197 THR A N 1
ATOM 1535 C CA . THR A 1 197 ? -3.263 -20.029 -28.028 1.00 29.30 197 THR A CA 1
ATOM 1536 C C . THR A 1 197 ? -2.631 -20.290 -26.649 1.00 29.30 197 THR A C 1
ATOM 1538 O O . THR A 1 197 ? -1.954 -19.420 -26.098 1.00 29.30 197 THR A O 1
ATOM 1541 N N . PRO A 1 198 ? -2.796 -21.501 -26.077 1.00 35.69 198 PRO A N 1
ATOM 1542 C CA . PRO A 1 198 ? -2.270 -21.854 -24.765 1.00 35.69 198 PRO A CA 1
ATOM 1543 C C . PRO A 1 198 ? -0.833 -22.366 -24.896 1.00 35.69 198 PRO A C 1
ATOM 1545 O O . PRO A 1 198 ? -0.620 -23.570 -24.900 1.00 35.69 198 PRO A O 1
ATOM 1548 N N . GLN A 1 199 ? 0.158 -21.488 -25.060 1.00 33.84 199 GLN A N 1
ATOM 1549 C CA . GLN A 1 199 ? 1.573 -21.898 -25.053 1.00 33.84 199 GLN A CA 1
ATOM 1550 C C . GLN A 1 199 ? 2.498 -20.684 -24.891 1.00 33.84 199 GLN A C 1
ATOM 1552 O O . GLN A 1 199 ? 3.084 -20.190 -25.844 1.00 33.84 199 GLN A O 1
ATOM 1557 N N . SER A 1 200 ? 2.580 -20.122 -23.685 1.00 37.16 200 SER A N 1
ATOM 1558 C CA . SER A 1 200 ? 3.647 -19.186 -23.296 1.00 37.16 200 SER A CA 1
ATOM 1559 C C . SER A 1 200 ? 3.748 -19.181 -21.770 1.00 37.16 200 SER A C 1
ATOM 1561 O O . SER A 1 200 ? 2.807 -18.763 -21.100 1.00 37.16 200 SER A O 1
ATOM 1563 N N . PHE A 1 201 ? 4.869 -19.645 -21.216 1.00 41.75 201 PHE A N 1
ATOM 1564 C CA . PHE A 1 201 ? 5.145 -19.586 -19.777 1.00 41.75 201 PHE A CA 1
ATOM 1565 C C . PHE A 1 201 ? 6.138 -18.450 -19.510 1.00 41.75 201 PHE A C 1
ATOM 1567 O O . PHE A 1 201 ? 7.154 -18.341 -20.197 1.00 41.75 201 PHE A O 1
ATOM 1574 N N . LEU A 1 202 ? 5.852 -17.597 -18.525 1.00 46.31 202 LEU A N 1
ATOM 1575 C CA . LEU A 1 202 ? 6.782 -16.568 -18.058 1.00 46.31 202 LEU A CA 1
ATOM 1576 C C . LEU A 1 202 ? 7.329 -16.956 -16.692 1.00 46.31 202 LEU A C 1
ATOM 1578 O O . LEU A 1 202 ? 6.583 -17.390 -15.815 1.00 46.31 202 LEU A O 1
ATOM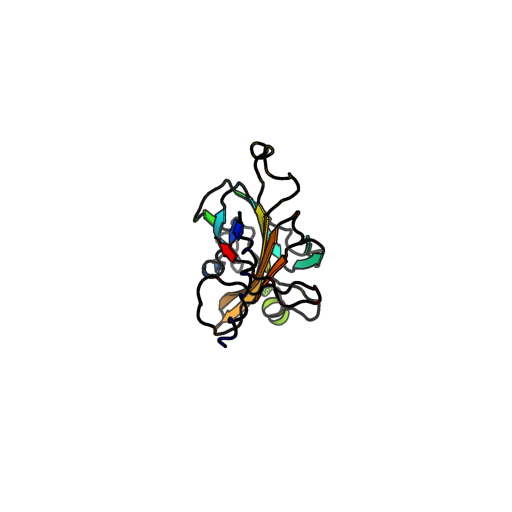 1582 N N . VAL A 1 203 ? 8.635 -16.775 -16.519 1.00 46.97 203 VAL A N 1
ATOM 1583 C CA . VAL A 1 203 ? 9.309 -16.987 -15.241 1.00 46.97 203 VAL A CA 1
ATOM 1584 C C . VAL A 1 203 ? 9.574 -15.611 -14.646 1.00 46.97 203 VAL A C 1
ATOM 1586 O O . VAL A 1 203 ? 10.329 -14.816 -15.203 1.00 46.97 203 VAL A O 1
ATOM 1589 N N . VAL A 1 204 ? 8.921 -15.312 -13.525 1.00 47.06 204 VAL A N 1
ATOM 1590 C CA . VAL A 1 204 ? 9.190 -14.091 -12.757 1.00 47.06 204 VAL A CA 1
ATOM 1591 C C . VAL A 1 204 ? 10.269 -14.414 -11.739 1.00 47.06 204 VAL A C 1
ATOM 1593 O O . VAL A 1 204 ? 10.098 -15.322 -10.923 1.00 47.06 204 VAL A O 1
ATOM 1596 N N . THR A 1 205 ? 11.373 -13.678 -11.788 1.00 48.50 205 THR A N 1
ATOM 1597 C CA . THR A 1 205 ? 12.444 -13.763 -10.793 1.00 48.50 205 THR A CA 1
ATOM 1598 C C . THR A 1 205 ? 12.460 -12.485 -9.967 1.00 48.50 205 THR A C 1
ATOM 1600 O O . THR A 1 205 ? 12.343 -11.392 -10.526 1.00 48.50 205 THR A O 1
ATOM 1603 N N . TRP A 1 206 ? 12.579 -12.649 -8.651 1.00 46.97 206 TRP A N 1
ATOM 1604 C CA . TRP A 1 206 ? 12.699 -11.570 -7.671 1.00 46.97 206 TRP A CA 1
ATOM 1605 C C . TRP A 1 206 ? 14.163 -11.198 -7.456 1.00 46.97 206 TRP A C 1
ATOM 1607 O O . TRP A 1 206 ? 14.999 -12.132 -7.492 1.00 46.97 206 TRP A O 1
#

Sequence (206 aa):
MHVPTPYVDHQKAVTIKNDVNIKKESLRIEADEENSGKFLVSFTFDSTVACSITLYFFAKEGDDCNLTTIYKDSMPPITVNFQQGLGQKFKQTPGTGIDLSMYEEAELSKLNETGMYPLAVKAEATPSVQEAGTQDPSVTNSQITNVVFEKVKGEYKVRVVKQILRFTGSGIRLMVESLMGTIPVKNVLYVYRNLVTPQSFLVVTW

InterPro domains:
  IPR045194 E3 ubiquitin-protein ligase MGRN1/RNF157-like [PTHR22996] (4-169)
  IPR058981 MGRN1/RNF157-like, N-terminal domain [PF26192] (20-169)

Foldseek 3Di:
DDDDDDDDPPPDAAEDEFQKFWDQVFWKWDAQPQDGQFIKIKGWMAGQAKKKKKKDFFWAQDPPRDTDRPDPPDQDIDMDIGGHGHRDMDIGDRPRGDNPVVDDLLSQADCRPVRTARIKMKMKGDHDPVVVPPDDPQFIKMKIWGWGWDQDPNDTIIDTAKMWIDTGPPPFIFIDGDDPDDDCPPFFGDGDDPDPDPDHGHTYDD

Organism: Artemisia annua (NCBI:txid35608)

pLDDT: mean 73.77, std 21.91, range [26.14, 97.94]